Protein 3NWC (pdb70)

Secondary structure (DSSP, 8-state):
--HHHHHHHHHHHHHHHHSS-THHHHHTTS---SEEEEHHHH-EES-GGGHHHHHHHHGGGGG-EEESSHHHHHHHHHHHHHTT-----EEETTTPPP----S-SSEEGGGGEE--GGGHHHHHHHHTT-EEB---TTGGGTTT---BTTS-EE-TTS-EE-S-SS---SEE-SS----/---HHHHHHHHHHHHHHHS--THHHHHTTT--SSEEEEHHHH-EES-GGGHHHHHHHHGGGGGPEEESSHHHHHHHHHHHHHTT-----EEETTTPPPP-----SSEEGGGGEE--GGGHHHHHHHHTT-EEB----SGGGTTT---BTTS-EE-TTS-EE---SS----EE-

Organism: Pyrococcus furiosus (strain ATCC 43587 / DSM 3638 / JCM 8422 / Vc1) (NCBI:txid186497)

B-factor: mean 29.53, std 11.18, range [11.07, 98.87]
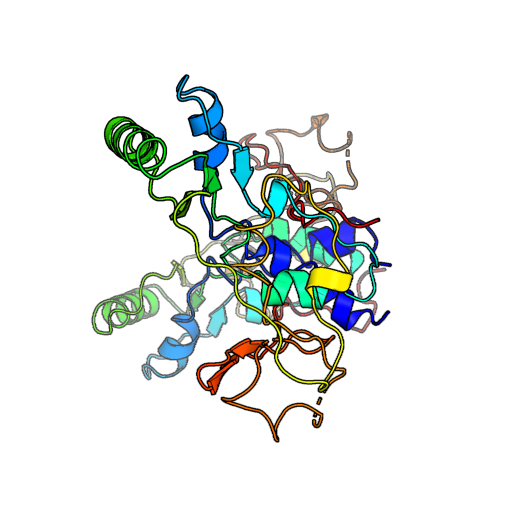
Structure (mmCIF, N/CA/C/O backbone):
data_3NWC
#
_entry.id   3NWC
#
_cell.length_a   69.708
_cell.length_b   118.653
_cell.length_c   82.637
_cell.angle_alpha   90.00
_cell.angle_beta   90.00
_cell.angle_gamma   90.00
#
_symmetry.space_group_name_H-M   'C 2 2 21'
#
loop_
_entity.id
_entity.type
_entity.pdbx_description
1 polymer 'SMC protein'
2 water water
#
loop_
_atom_site.group_PDB
_atom_site.id
_atom_site.type_symbol
_atom_site.label_atom_id
_atom_site.label_alt_id
_atom_site.label_comp_id
_atom_site.label_asym_id
_atom_site.label_entity_id
_atom_site.label_seq_id
_atom_site.pdbx_PDB_ins_code
_atom_site.Cartn_x
_atom_site.Cartn_y
_atom_site.Cartn_z
_atom_site.occupancy
_atom_site.B_iso_or_equiv
_atom_site.auth_seq_id
_atom_site.auth_comp_id
_atom_site.auth_asym_id
_atom_site.auth_atom_id
_atom_site.pdbx_PDB_model_num
ATOM 9 N N . GLU A 1 2 ? -5.473 18.657 -4.913 1.00 47.14 488 GLU A N 1
ATOM 10 C CA . GLU A 1 2 ? -6.363 18.884 -6.054 1.00 45.19 488 GLU A CA 1
ATOM 11 C C . GLU A 1 2 ? -7.374 19.994 -5.787 1.00 47.42 488 GLU A C 1
ATOM 12 O O . GLU A 1 2 ? -7.531 20.924 -6.583 1.00 46.75 488 GLU A O 1
ATOM 18 N N . LEU A 1 3 ? -8.071 19.873 -4.666 1.00 36.78 489 LEU A N 1
ATOM 19 C CA . LEU A 1 3 ? -9.114 20.819 -4.297 1.00 31.43 489 LEU A CA 1
ATOM 20 C C . LEU A 1 3 ? -8.500 22.027 -3.604 1.00 34.11 489 LEU A C 1
ATOM 21 O O . LEU A 1 3 ? -7.533 21.892 -2.853 1.00 32.06 489 LEU A O 1
ATOM 26 N N . GLU A 1 4 ? -9.048 23.209 -3.868 1.00 29.10 490 GLU A N 1
ATOM 27 C CA . GLU A 1 4 ? -8.621 24.401 -3.150 1.00 33.82 490 GLU A CA 1
ATOM 28 C C . GLU A 1 4 ? -8.763 24.177 -1.648 1.00 30.60 490 GLU A C 1
ATOM 29 O O . GLU A 1 4 ? -7.897 24.583 -0.878 1.00 26.99 490 GLU A O 1
ATOM 35 N N . SER A 1 5 ? -9.850 23.529 -1.233 1.00 26.99 491 SER A N 1
ATOM 36 C CA . SER A 1 5 ? -10.122 23.374 0.192 1.00 28.55 491 SER A CA 1
ATOM 37 C C . SER A 1 5 ? -9.016 22.555 0.848 1.00 25.00 491 SER A C 1
ATOM 38 O O . SER A 1 5 ? -8.581 22.860 1.961 1.00 21.33 491 SER A O 1
ATOM 41 N N . SER A 1 6 ? -8.549 21.535 0.138 1.00 23.77 492 SER A N 1
ATOM 42 C CA . SER A 1 6 ? -7.456 20.703 0.619 1.00 25.08 492 SER A CA 1
ATOM 43 C C . SER A 1 6 ? -6.179 21.513 0.785 1.00 23.61 492 SER A C 1
ATOM 44 O O . SER A 1 6 ? -5.436 21.314 1.739 1.00 21.33 492 SER A O 1
ATOM 47 N N . GLU A 1 7 ? -5.908 22.398 -0.170 1.00 23.65 493 GLU A N 1
ATOM 48 C CA . GLU A 1 7 ? -4.701 23.207 -0.112 1.00 21.85 493 GLU A CA 1
ATOM 49 C C . GLU A 1 7 ? -4.778 24.150 1.068 1.00 17.66 493 GLU A C 1
ATOM 50 O O . GLU A 1 7 ? -3.793 24.338 1.783 1.00 19.29 493 GLU A O 1
ATOM 56 N N . ARG A 1 8 ? -5.944 24.766 1.257 1.00 16.99 494 ARG A N 1
ATOM 57 C CA . ARG A 1 8 ? -6.143 25.670 2.386 1.00 14.56 494 ARG A CA 1
ATOM 58 C C . ARG A 1 8 ? -5.939 24.911 3.702 1.00 17.28 494 ARG A C 1
ATOM 59 O O . ARG A 1 8 ? -5.291 25.414 4.634 1.00 19.08 494 ARG A O 1
ATOM 67 N N . GLU A 1 9 ? -6.497 23.711 3.772 1.00 16.43 495 GLU A N 1
ATOM 68 C CA . GLU A 1 9 ? -6.343 22.848 4.951 1.00 14.22 495 GLU A CA 1
ATOM 69 C C . GLU A 1 9 ? -4.882 22.576 5.255 1.00 14.38 495 GLU A C 1
ATOM 70 O O . GLU A 1 9 ? -4.456 22.642 6.409 1.00 18.24 495 GLU A O 1
ATOM 76 N N . LEU A 1 10 ? -4.122 22.227 4.226 1.00 13.77 496 LEU A N 1
ATOM 77 C CA . LEU A 1 10 ? -2.696 21.937 4.390 1.00 13.62 496 LEU A CA 1
ATOM 78 C C . LEU A 1 10 ? -1.910 23.144 4.888 1.00 17.25 496 LEU A C 1
ATOM 79 O O . LEU A 1 10 ? -1.107 23.039 5.815 1.00 15.72 496 LEU A O 1
ATOM 84 N N . ILE A 1 11 ? -2.121 24.297 4.264 1.00 15.05 497 ILE A N 1
ATOM 85 C CA A ILE A 1 11 ? -1.436 25.500 4.713 0.42 15.16 497 ILE A CA 1
ATOM 86 C CA B ILE A 1 11 ? -1.447 25.514 4.708 0.58 15.14 497 ILE A CA 1
ATOM 87 C C . ILE A 1 11 ? -1.772 25.776 6.172 1.00 14.32 497 ILE A C 1
ATOM 88 O O . ILE A 1 11 ? -0.884 26.089 6.971 1.00 13.95 497 ILE A O 1
ATOM 97 N N . ALA A 1 12 ? -3.052 25.646 6.522 1.00 13.95 498 ALA A N 1
ATOM 98 C CA . ALA A 1 12 ? -3.478 25.917 7.894 1.00 15.17 498 ALA A CA 1
ATOM 99 C C . ALA A 1 12 ? -2.863 24.914 8.858 1.00 15.69 498 ALA A C 1
ATOM 100 O O . ALA A 1 12 ? -2.372 25.273 9.911 1.00 15.21 498 ALA A O 1
ATOM 102 N N . ALA A 1 13 ? -2.884 23.639 8.495 1.00 14.73 499 ALA A N 1
ATOM 103 C CA . ALA A 1 13 ? -2.309 22.645 9.382 1.00 14.06 499 ALA A CA 1
ATOM 104 C C . ALA A 1 13 ? -0.831 22.921 9.649 1.00 16.49 499 ALA A C 1
ATOM 105 O O . ALA A 1 13 ? -0.348 22.786 10.781 1.00 19.91 499 ALA A O 1
ATOM 107 N N . GLU A 1 14 ? -0.107 23.278 8.600 1.00 13.82 500 GLU A N 1
ATOM 108 C CA . GLU A 1 14 ? 1.318 23.542 8.699 1.00 15.24 500 GLU A CA 1
ATOM 109 C C . GLU A 1 14 ? 1.581 24.760 9.564 1.00 14.85 500 GLU A C 1
ATOM 110 O O . GLU A 1 14 ? 2.472 24.762 10.408 1.00 16.44 500 GLU A O 1
ATOM 116 N N . ALA A 1 15 ? 0.774 25.798 9.361 1.00 15.59 501 ALA A N 1
ATOM 117 C CA . ALA A 1 15 ? 0.911 27.017 10.157 1.00 14.67 501 ALA A CA 1
ATOM 118 C C . ALA A 1 15 ? 0.646 26.755 11.636 1.00 17.64 501 ALA A C 1
ATOM 119 O O . ALA A 1 15 ? 1.339 27.286 12.510 1.00 19.05 501 ALA A O 1
ATOM 121 N N . GLN A 1 16 ? -0.344 25.918 11.927 1.00 13.96 502 GLN A N 1
ATOM 122 C CA . GLN A 1 16 ? -0.677 25.643 13.319 1.00 20.28 502 GLN A CA 1
ATOM 123 C C . GLN A 1 16 ? 0.406 24.824 13.995 1.00 21.41 502 GLN A C 1
ATOM 124 O O . GLN A 1 16 ? 0.704 25.024 15.174 1.00 22.01 502 GLN A O 1
ATOM 130 N N . ARG A 1 17 ? 1.008 23.900 13.261 1.00 17.49 503 ARG A N 1
ATOM 131 C CA A ARG A 1 17 ? 2.082 23.112 13.844 0.67 18.86 503 ARG A CA 1
ATOM 132 C CA B ARG A 1 17 ? 2.097 23.106 13.821 0.33 19.00 503 ARG A CA 1
ATOM 133 C C . ARG A 1 17 ? 3.291 23.984 14.176 1.00 22.53 503 ARG A C 1
ATOM 134 O O . ARG A 1 17 ? 3.941 23.790 15.199 1.00 26.10 503 ARG A O 1
ATOM 149 N N . GLU A 1 18 ? 3.582 24.952 13.317 1.00 19.86 504 GLU A N 1
ATOM 150 C CA . GLU A 1 18 ? 4.665 25.879 13.578 1.00 22.73 504 GLU A CA 1
ATOM 151 C C . GLU A 1 18 ? 4.444 26.646 14.892 1.00 29.68 504 GLU A C 1
ATOM 152 O O . GLU A 1 18 ? 5.387 26.800 15.668 1.00 27.51 504 GLU A O 1
ATOM 158 N N . VAL A 1 19 ? 3.216 27.100 15.162 1.00 26.20 505 VAL A N 1
ATOM 159 C CA . VAL A 1 19 ? 2.950 27.858 16.399 1.00 30.92 505 VAL A CA 1
ATOM 160 C C . VAL A 1 19 ? 3.045 26.993 17.646 1.00 30.29 505 VAL A C 1
ATOM 161 O O . VAL A 1 19 ? 3.596 27.406 18.663 1.00 34.40 505 VAL A O 1
ATOM 165 N N . ARG A 1 20 ? 2.482 25.799 17.578 1.00 31.81 506 ARG A N 1
ATOM 166 C CA . ARG A 1 20 ? 2.708 24.836 18.619 1.00 35.56 506 ARG A CA 1
ATOM 167 C C . ARG A 1 20 ? 4.155 24.456 18.335 1.00 44.83 506 ARG A C 1
ATOM 168 O O . ARG A 1 20 ? 4.774 25.040 17.446 1.00 48.86 506 ARG A O 1
ATOM 176 N N . GLY A 1 21 ? 4.728 23.523 19.072 1.00 47.86 507 GLY A N 1
ATOM 177 C CA . GLY A 1 21 ? 6.089 23.132 18.753 1.00 40.40 507 GLY A CA 1
ATOM 178 C C . GLY A 1 21 ? 7.165 24.151 19.100 1.00 45.44 507 GLY A C 1
ATOM 179 O O . GLY A 1 21 ? 6.915 25.349 19.258 1.00 36.15 507 GLY A O 1
ATOM 180 N N . ASN A 1 22 ? 8.393 23.652 19.172 1.00 48.10 508 ASN A N 1
ATOM 181 C CA . ASN A 1 22 ? 9.487 24.326 19.854 1.00 46.77 508 ASN A CA 1
ATOM 182 C C . ASN A 1 22 ? 10.768 24.277 19.014 1.00 40.60 508 ASN A C 1
ATOM 183 O O . ASN A 1 22 ? 11.268 23.197 18.693 1.00 47.37 508 ASN A O 1
ATOM 188 N N . ARG A 1 23 ? 11.295 25.444 18.652 1.00 47.67 509 ARG A N 1
ATOM 189 C CA . ARG A 1 23 ? 12.474 25.506 17.785 1.00 48.48 509 ARG A CA 1
ATOM 190 C C . ARG A 1 23 ? 13.759 25.121 18.522 1.00 44.89 509 ARG A C 1
ATOM 191 O O . ARG A 1 23 ? 14.867 25.346 18.024 1.00 42.80 509 ARG A O 1
ATOM 199 N N . ALA A 1 24 ? 13.604 24.529 19.702 1.00 38.47 510 ALA A N 1
ATOM 200 C CA . ALA A 1 24 ? 14.745 24.115 20.514 1.00 36.87 510 ALA A CA 1
ATOM 201 C C . ALA A 1 24 ? 15.611 23.080 19.809 1.00 32.38 510 ALA A C 1
ATOM 202 O O . ALA A 1 24 ? 16.792 22.945 20.117 1.00 30.86 510 ALA A O 1
ATOM 204 N N . ALA A 1 25 ? 15.023 22.343 18.873 1.00 37.16 511 ALA A N 1
ATOM 205 C CA . ALA A 1 25 ? 15.772 21.335 18.137 1.00 33.83 511 ALA A CA 1
ATOM 206 C C . ALA A 1 25 ? 16.980 21.968 17.461 1.00 39.03 511 ALA A C 1
ATOM 207 O O . ALA A 1 25 ? 18.040 21.352 17.360 1.00 36.80 511 ALA A O 1
ATOM 209 N N . GLU A 1 26 ? 16.813 23.209 17.011 1.00 37.37 512 GLU A N 1
ATOM 210 C CA . GLU A 1 26 ? 17.891 23.942 16.358 1.00 35.81 512 GLU A CA 1
ATOM 211 C C . GLU A 1 26 ? 19.039 24.262 17.315 1.00 38.60 512 GLU A C 1
ATOM 212 O O . GLU A 1 26 ? 20.209 24.146 16.949 1.00 48.66 512 GLU A O 1
ATOM 218 N N . GLU A 1 27 ? 18.701 24.669 18.534 1.00 32.87 513 GLU A N 1
ATOM 219 C CA . GLU A 1 27 ? 19.703 24.958 19.559 1.00 40.09 513 GLU A CA 1
ATOM 220 C C . GLU A 1 27 ? 20.480 23.703 19.972 1.00 45.86 513 GLU A C 1
ATOM 221 O O . GLU A 1 27 ? 21.620 23.801 20.423 1.00 44.92 513 GLU A O 1
ATOM 227 N N . LEU A 1 28 ? 19.867 22.530 19.814 1.00 40.21 514 LEU A N 1
ATOM 228 C CA . LEU A 1 28 ? 20.537 21.267 20.144 1.00 36.00 514 LEU A CA 1
ATOM 229 C C . LEU A 1 28 ? 21.710 20.959 19.217 1.00 43.38 514 LEU A C 1
ATOM 230 O O . LEU A 1 28 ? 22.672 20.309 19.622 1.00 41.68 514 LEU A O 1
ATOM 235 N N . LYS A 1 29 ? 21.626 21.410 17.970 1.00 53.82 515 LYS A N 1
ATOM 236 C CA . LYS A 1 29 ? 22.694 21.148 17.007 1.00 58.74 515 LYS A CA 1
ATOM 237 C C . LYS A 1 29 ? 23.933 22.001 17.288 1.00 60.14 515 LYS A C 1
ATOM 238 O O . LYS A 1 29 ? 24.919 21.946 16.554 1.00 64.91 515 LYS A O 1
ATOM 244 N N . ARG A 1 30 ? 23.876 22.779 18.362 1.00 52.50 516 ARG A N 1
ATOM 245 C CA . ARG A 1 30 ? 24.998 23.612 18.767 1.00 59.21 516 ARG A CA 1
ATOM 246 C C . ARG A 1 30 ? 25.404 23.268 20.193 1.00 51.69 516 ARG A C 1
ATOM 247 O O . ARG A 1 30 ? 26.164 23.992 20.834 1.00 56.06 516 ARG A O 1
ATOM 255 N N . SER A 1 31 ? 24.888 22.150 20.683 1.00 37.68 517 SER A N 1
ATOM 256 C CA . SER A 1 31 ? 25.226 21.671 22.013 1.00 38.88 517 SER A CA 1
ATOM 257 C C . SER A 1 31 ? 26.496 20.818 21.982 1.00 44.38 517 SER A C 1
ATOM 258 O O . SER A 1 31 ? 27.105 20.564 23.020 1.00 50.22 517 SER A O 1
ATOM 261 N N . GLY A 1 32 ? 26.881 20.369 20.791 1.00 40.63 518 GLY A N 1
ATOM 262 C CA . GLY A 1 32 ? 28.036 19.497 20.643 1.00 41.07 518 GLY A CA 1
ATOM 263 C C . GLY A 1 32 ? 27.704 18.045 20.931 1.00 48.63 518 GLY A C 1
ATOM 264 O O . GLY A 1 32 ? 28.560 17.162 20.854 1.00 37.37 518 GLY A O 1
ATOM 265 N N . ILE A 1 33 ? 26.449 17.793 21.275 1.00 45.62 519 ILE A N 1
ATOM 266 C CA . ILE A 1 33 ? 26.002 16.434 21.514 1.00 38.61 519 ILE A CA 1
ATOM 267 C C . ILE A 1 33 ? 25.862 15.710 20.179 1.00 38.39 519 ILE A C 1
ATOM 268 O O . ILE A 1 33 ? 25.108 16.136 19.306 1.00 34.34 519 ILE A O 1
ATOM 273 N N . GLY A 1 34 ? 26.604 14.624 20.011 1.00 33.64 520 GLY A N 1
ATOM 274 C CA . GLY A 1 34 ? 26.547 13.877 18.772 1.00 31.62 520 GLY A CA 1
ATOM 275 C C . GLY A 1 34 ? 25.401 12.891 18.768 1.00 33.78 520 GLY A C 1
ATOM 276 O O . GLY A 1 34 ? 24.824 12.596 19.813 1.00 35.09 520 GLY A O 1
ATOM 277 N N . GLY A 1 35 ? 25.064 12.382 17.588 1.00 31.48 521 GLY A N 1
ATOM 278 C CA . GLY A 1 35 ? 24.072 11.334 17.477 1.00 29.70 521 GLY A CA 1
ATOM 279 C C . GLY A 1 35 ? 22.651 11.859 17.400 1.00 31.56 521 GLY A C 1
ATOM 280 O O . GLY A 1 35 ? 21.693 11.105 17.590 1.00 32.35 521 GLY A O 1
ATOM 281 N N . ILE A 1 36 ? 22.522 13.150 17.124 1.00 30.10 522 ILE A N 1
ATOM 282 C CA . ILE A 1 36 ? 21.217 13.772 16.919 1.00 28.98 522 ILE A CA 1
ATOM 283 C C . ILE A 1 36 ? 20.990 14.018 15.432 1.00 32.85 522 ILE A C 1
ATOM 284 O O . ILE A 1 36 ? 21.720 14.777 14.800 1.00 32.41 522 ILE A O 1
ATOM 289 N N . TYR A 1 37 ? 19.972 13.376 14.871 1.00 28.31 523 TYR A N 1
ATOM 290 C CA . TYR A 1 37 ? 19.763 13.420 13.429 1.00 28.05 523 TYR A CA 1
ATOM 291 C C . TYR A 1 37 ? 18.858 14.568 12.965 1.00 33.38 523 TYR A C 1
ATOM 292 O O . TYR A 1 37 ? 19.047 15.109 11.877 1.00 34.71 523 TYR A O 1
ATOM 301 N N . GLY A 1 38 ? 17.906 14.956 13.806 1.00 24.30 524 GLY A N 1
ATOM 302 C CA . GLY A 1 38 ? 16.978 16.026 13.482 1.00 22.22 524 GLY A CA 1
ATOM 303 C C . GLY A 1 38 ? 15.541 15.600 13.713 1.00 23.95 524 GLY A C 1
ATOM 304 O O . GLY A 1 38 ? 15.290 14.495 14.171 1.00 25.11 524 GLY A O 1
ATOM 305 N N . THR A 1 39 ? 14.598 16.486 13.401 1.00 24.14 525 THR A N 1
ATOM 306 C CA . THR A 1 39 ? 13.184 16.169 13.536 1.00 24.30 525 THR A CA 1
ATOM 307 C C . THR A 1 39 ? 12.700 15.332 12.360 1.00 18.60 525 THR A C 1
ATOM 308 O O . THR A 1 39 ? 13.271 15.399 11.275 1.00 20.66 525 THR A O 1
ATOM 312 N N . LEU A 1 40 ? 11.641 14.557 12.565 1.00 15.71 526 LEU A N 1
ATOM 313 C CA . LEU A 1 40 ? 11.048 13.801 11.475 1.00 18.00 526 LEU A CA 1
ATOM 314 C C . LEU A 1 40 ? 10.615 14.720 10.340 1.00 18.96 526 LEU A C 1
ATOM 315 O O . LEU A 1 40 ? 10.706 14.351 9.181 1.00 19.07 526 LEU A O 1
ATOM 320 N N . ALA A 1 41 ? 10.140 15.913 10.685 1.00 14.97 527 ALA A N 1
ATOM 321 C CA . ALA A 1 41 ? 9.770 16.893 9.665 1.00 19.08 527 ALA A CA 1
ATOM 322 C C . ALA A 1 41 ? 10.941 17.239 8.748 1.00 21.83 527 ALA A C 1
ATOM 323 O O . ALA A 1 41 ? 10.735 17.583 7.582 1.00 26.83 527 ALA A O 1
ATOM 325 N N . GLU A 1 42 ? 12.166 17.149 9.257 1.00 17.54 528 GLU A N 1
ATOM 326 C CA . GLU A 1 42 ? 13.330 17.494 8.451 1.00 22.38 528 GLU A CA 1
ATOM 327 C C . GLU A 1 42 ? 13.830 16.290 7.679 1.00 24.24 528 GLU A C 1
ATOM 328 O O . GLU A 1 42 ? 14.675 16.419 6.792 1.00 26.73 528 GLU A O 1
ATOM 334 N N . LEU A 1 43 ? 13.297 15.116 8.010 1.00 19.73 529 LEU A N 1
ATOM 335 C CA . LEU A 1 43 ? 13.886 13.873 7.534 1.00 18.45 529 LEU A CA 1
ATOM 336 C C . LEU A 1 43 ? 12.991 13.105 6.564 1.00 20.24 529 LEU A C 1
ATOM 337 O O . LEU A 1 43 ? 13.415 12.107 5.973 1.00 22.37 529 LEU A O 1
ATOM 342 N N . ILE A 1 44 ? 11.751 13.561 6.410 1.00 16.08 530 ILE A N 1
ATOM 343 C CA . ILE A 1 44 ? 10.770 12.861 5.586 1.00 16.02 530 ILE A CA 1
ATOM 344 C C . ILE A 1 44 ? 10.347 13.771 4.444 1.00 23.81 530 ILE A C 1
ATOM 345 O O . ILE A 1 44 ? 10.099 14.953 4.657 1.00 26.29 530 ILE A O 1
ATOM 350 N N . LYS A 1 45 ? 10.278 13.220 3.237 1.00 18.79 531 LYS A N 1
ATOM 351 C CA . LYS A 1 45 ? 9.821 13.964 2.060 1.00 20.29 531 LYS A CA 1
ATOM 352 C C . LYS A 1 45 ? 8.601 13.266 1.467 1.00 19.50 531 LYS A C 1
ATOM 353 O O . LYS A 1 45 ? 8.558 12.032 1.373 1.00 21.60 531 LYS A O 1
ATOM 359 N N . VAL A 1 46 ? 7.599 14.045 1.084 1.00 15.32 532 VAL A N 1
ATOM 360 C CA . VAL A 1 46 ? 6.392 13.497 0.487 1.00 16.31 532 VAL A CA 1
ATOM 361 C C . VAL A 1 46 ? 6.626 13.298 -1.017 1.00 20.18 532 VAL A C 1
ATOM 362 O O . VAL A 1 46 ? 7.113 14.203 -1.699 1.00 20.68 532 VAL A O 1
ATOM 366 N N . LYS A 1 47 ? 6.315 12.108 -1.529 1.00 21.40 533 LYS A N 1
ATOM 367 C CA . LYS A 1 47 ? 6.643 11.787 -2.919 1.00 21.79 533 LYS A CA 1
ATOM 368 C C . LYS A 1 47 ? 5.663 12.404 -3.899 1.00 26.61 533 LYS A C 1
ATOM 369 O O . LYS A 1 47 ? 6.005 12.658 -5.057 1.00 26.95 533 LYS A O 1
ATOM 375 N N . ASP A 1 48 ? 4.444 12.643 -3.425 1.00 22.43 534 ASP A N 1
ATOM 376 C CA . ASP A 1 48 ? 3.326 13.041 -4.278 1.00 27.55 534 ASP A CA 1
ATOM 377 C C . ASP A 1 48 ? 2.414 14.023 -3.546 1.00 30.31 534 ASP A C 1
ATOM 378 O O . ASP A 1 48 ? 1.862 13.710 -2.486 1.00 28.48 534 ASP A O 1
ATOM 383 N N . GLU A 1 49 ? 2.248 15.201 -4.134 1.00 28.08 535 GLU A N 1
ATOM 384 C CA . GLU A 1 49 ? 1.479 16.281 -3.533 1.00 26.49 535 GLU A CA 1
ATOM 385 C C . GLU A 1 49 ? 0.052 15.881 -3.163 1.00 21.50 535 GLU A C 1
ATOM 386 O O . GLU A 1 49 ? -0.545 16.479 -2.270 1.00 23.71 535 GLU A O 1
ATOM 392 N N . ALA A 1 50 ? -0.500 14.888 -3.855 1.00 20.43 536 ALA A N 1
ATOM 393 C CA . ALA A 1 50 ? -1.845 14.400 -3.555 1.00 19.78 536 ALA A CA 1
ATOM 394 C C . ALA A 1 50 ? -1.975 13.927 -2.102 1.00 20.08 536 ALA A C 1
ATOM 395 O O . ALA A 1 50 ? -3.070 13.944 -1.531 1.00 25.69 536 ALA A O 1
ATOM 397 N N . TYR A 1 51 ? -0.862 13.510 -1.506 1.00 18.81 537 TYR A N 1
ATOM 398 C CA . TYR A 1 51 ? -0.884 12.960 -0.146 1.00 19.55 537 TYR A CA 1
ATOM 399 C C . TYR A 1 51 ? -0.270 13.891 0.885 1.00 17.36 537 TYR A C 1
ATOM 400 O O . TYR A 1 51 ? -0.064 13.499 2.039 1.00 17.33 537 TYR A O 1
ATOM 409 N N . ALA A 1 52 ? 0.016 15.126 0.480 1.00 17.87 538 ALA A N 1
ATOM 410 C CA . ALA A 1 52 ? 0.658 16.071 1.390 1.00 17.90 538 ALA A CA 1
ATOM 411 C C . ALA A 1 52 ? -0.144 16.318 2.657 1.00 16.81 538 ALA A C 1
ATOM 412 O O . ALA A 1 52 ? 0.418 16.358 3.743 1.00 17.82 538 ALA A O 1
ATOM 414 N N . LEU A 1 53 ? -1.447 16.510 2.525 1.00 17.53 539 LEU A N 1
ATOM 415 C CA . LEU A 1 53 ? -2.290 16.719 3.702 1.00 16.07 539 LEU A CA 1
ATOM 416 C C . LEU A 1 53 ? -2.394 15.437 4.540 1.00 15.97 539 LEU A C 1
ATOM 417 O O . LEU A 1 53 ? -2.282 15.456 5.766 1.00 14.94 539 LEU A O 1
ATOM 422 N N . ALA A 1 54 ? -2.601 14.309 3.874 1.00 14.62 540 ALA A N 1
ATOM 423 C CA . ALA A 1 54 ? -2.698 13.040 4.597 1.00 12.95 540 ALA A CA 1
ATOM 424 C C . ALA A 1 54 ? -1.467 12.758 5.454 1.00 11.07 540 ALA A C 1
ATOM 425 O O . ALA A 1 54 ? -1.577 12.294 6.592 1.00 14.24 540 ALA A O 1
ATOM 427 N N . ILE A 1 55 ? -0.287 13.037 4.908 1.00 13.28 541 ILE A N 1
ATOM 428 C CA . ILE A 1 55 ? 0.960 12.808 5.630 1.00 13.55 541 ILE A CA 1
ATOM 429 C C . ILE A 1 55 ? 1.163 13.837 6.755 1.00 14.79 541 ILE A C 1
ATOM 430 O O . ILE A 1 55 ? 1.608 13.482 7.846 1.00 16.19 541 ILE A O 1
ATOM 435 N N . GLU A 1 56 ? 0.846 15.101 6.487 1.00 15.11 542 GLU A N 1
ATOM 436 C CA . GLU A 1 56 ? 0.892 16.112 7.551 1.00 13.68 542 GLU A CA 1
ATOM 437 C C . GLU A 1 56 ? 0.016 15.672 8.722 1.00 16.44 542 GLU A C 1
ATOM 438 O O . GLU A 1 56 ? 0.448 15.712 9.880 1.00 15.91 542 GLU A O 1
ATOM 444 N N . VAL A 1 57 ? -1.220 15.272 8.425 1.00 12.82 543 VAL A N 1
ATOM 445 C CA . VAL A 1 57 ? -2.153 14.837 9.470 1.00 16.47 543 VAL A CA 1
ATOM 446 C C . VAL A 1 57 ? -1.683 13.556 10.171 1.00 19.49 543 VAL A C 1
ATOM 447 O O . VAL A 1 57 ? -1.734 13.436 11.409 1.00 17.87 543 VAL A O 1
ATOM 451 N N . ALA A 1 58 ? -1.227 12.582 9.395 1.00 14.31 544 ALA A N 1
ATOM 452 C CA . ALA A 1 58 ? -0.855 11.318 10.022 1.00 16.45 544 ALA A CA 1
ATOM 453 C C . ALA A 1 58 ? 0.398 11.427 10.897 1.00 17.25 544 ALA A C 1
ATOM 454 O O . ALA A 1 58 ? 0.555 10.679 11.875 1.00 16.31 544 ALA A O 1
ATOM 456 N N . LEU A 1 59 ? 1.314 12.319 10.527 1.00 15.54 545 LEU A N 1
ATOM 457 C CA . LEU A 1 59 ? 2.485 12.576 11.363 1.00 16.18 545 LEU A CA 1
ATOM 458 C C . LEU A 1 59 ? 2.080 13.357 12.604 1.00 21.42 545 LEU A C 1
ATOM 459 O O . LEU A 1 59 ? 2.515 13.053 13.711 1.00 20.36 545 LEU A O 1
ATOM 464 N N . GLY A 1 60 ? 1.248 14.375 12.414 1.00 21.79 546 GLY A N 1
ATOM 465 C CA . GLY A 1 60 ? 0.832 15.221 13.526 1.00 22.45 546 GLY A CA 1
ATOM 466 C C . GLY A 1 60 ? 2.032 15.728 14.309 1.00 24.95 546 GLY A C 1
ATOM 467 O O . GLY A 1 60 ? 3.019 16.181 13.719 1.00 21.67 546 GLY A O 1
ATOM 468 N N . ASN A 1 61 ? 1.960 15.643 15.634 1.00 24.27 547 ASN A N 1
ATOM 469 C CA A ASN A 1 61 ? 3.036 16.145 16.488 0.71 28.18 547 ASN A CA 1
ATOM 470 C CA B ASN A 1 61 ? 3.030 16.146 16.490 0.29 28.11 547 ASN A CA 1
ATOM 471 C C . ASN A 1 61 ? 4.330 15.370 16.335 1.00 23.42 547 ASN A C 1
ATOM 472 O O . ASN A 1 61 ? 5.398 15.842 16.718 1.00 22.92 547 ASN A O 1
ATOM 481 N N . ARG A 1 62 ? 4.249 14.174 15.780 1.00 22.41 548 ARG A N 1
ATOM 482 C CA A ARG A 1 62 ? 5.449 13.373 15.611 0.62 19.32 548 ARG A CA 1
ATOM 483 C CA B ARG A 1 62 ? 5.450 13.377 15.626 0.38 19.38 548 ARG A CA 1
ATOM 484 C C . ARG A 1 62 ? 6.433 14.090 14.703 1.00 17.66 548 ARG A C 1
ATOM 485 O O . ARG A 1 62 ? 7.628 13.880 14.787 1.00 17.64 548 ARG A O 1
ATOM 500 N N . ALA A 1 63 ? 5.918 14.956 13.835 1.00 16.54 549 ALA A N 1
ATOM 501 C CA . ALA A 1 63 ? 6.781 15.736 12.955 1.00 19.60 549 ALA A CA 1
ATOM 502 C C . ALA A 1 63 ? 7.850 16.499 13.745 1.00 20.06 549 ALA A C 1
ATOM 503 O O . ALA A 1 63 ? 8.946 16.729 13.246 1.00 20.63 549 ALA A O 1
ATOM 505 N N . ASP A 1 64 ? 7.538 16.871 14.984 1.00 18.45 550 ASP A N 1
ATOM 506 C CA . ASP A 1 64 ? 8.466 17.641 15.818 1.00 17.72 550 ASP A CA 1
ATOM 507 C C . ASP A 1 64 ? 9.373 16.765 16.690 1.00 20.08 550 ASP A C 1
ATOM 508 O O . ASP A 1 64 ? 10.249 17.274 17.391 1.00 16.72 550 ASP A O 1
ATOM 513 N N . ASN A 1 65 ? 9.159 15.453 16.663 1.00 17.81 551 ASN A N 1
ATOM 514 C CA . ASN A 1 65 ? 10.006 14.538 17.428 1.00 15.48 551 ASN A CA 1
ATOM 515 C C . ASN A 1 65 ? 11.417 14.501 16.846 1.00 15.45 551 ASN A C 1
ATOM 516 O O . ASN A 1 65 ? 11.584 14.581 15.636 1.00 17.51 551 ASN A O 1
ATOM 521 N N . VAL A 1 66 ? 12.424 14.371 17.711 1.00 15.60 552 VAL A N 1
ATOM 522 C CA . VAL A 1 66 ? 13.823 14.427 17.297 1.00 16.77 552 VAL A CA 1
ATOM 523 C C . VAL A 1 66 ? 14.403 13.031 17.303 1.00 18.46 552 VAL A C 1
ATOM 524 O O . VAL A 1 66 ? 14.379 12.358 18.326 1.00 17.60 552 VAL A O 1
ATOM 528 N N . VAL A 1 67 ? 14.901 12.600 16.149 1.00 17.56 553 VAL A N 1
ATOM 529 C CA . VAL A 1 67 ? 15.494 11.268 16.002 1.00 20.43 553 VAL A CA 1
ATOM 530 C C . VAL A 1 67 ? 16.942 11.293 16.500 1.00 18.28 553 VAL A C 1
ATOM 531 O O . VAL A 1 67 ? 17.731 12.134 16.072 1.00 20.61 553 VAL A O 1
ATOM 535 N N . VAL A 1 68 ? 17.283 10.384 17.406 1.00 20.09 554 VAL A N 1
ATOM 536 C CA . VAL A 1 68 ? 18.641 10.293 17.947 1.00 21.48 554 VAL A CA 1
ATOM 537 C C . VAL A 1 68 ? 19.148 8.848 17.903 1.00 18.13 554 VAL A C 1
ATOM 538 O O . VAL A 1 68 ? 18.369 7.916 17.742 1.00 23.42 554 VAL A O 1
ATOM 542 N N . GLU A 1 69 ? 20.457 8.691 18.055 1.00 24.42 555 GLU A N 1
ATOM 543 C CA . GLU A 1 69 ? 21.107 7.383 17.942 1.00 27.98 555 GLU A CA 1
ATOM 544 C C . GLU A 1 69 ? 20.600 6.413 18.996 1.00 24.84 555 GLU A C 1
ATOM 545 O O . GLU A 1 69 ? 20.215 5.282 18.677 1.00 29.39 555 GLU A O 1
ATOM 551 N N . ASP A 1 70 ? 20.593 6.844 20.254 1.00 27.54 556 ASP A N 1
ATOM 552 C CA . ASP A 1 70 ? 20.164 5.960 21.343 1.00 23.40 556 ASP A CA 1
ATOM 553 C C . ASP A 1 70 ? 19.654 6.717 22.567 1.00 23.59 556 ASP A C 1
ATOM 554 O O . ASP A 1 70 ? 19.598 7.947 22.561 1.00 27.42 556 ASP A O 1
ATOM 559 N N . GLU A 1 71 ? 19.285 5.982 23.617 1.00 29.37 557 GLU A N 1
ATOM 560 C CA . GLU A 1 71 ? 18.683 6.619 24.789 1.00 27.58 557 GLU A CA 1
ATOM 561 C C . GLU A 1 71 ? 19.679 7.469 25.568 1.00 31.24 557 GLU A C 1
ATOM 562 O O . GLU A 1 71 ? 19.288 8.358 26.330 1.00 31.23 557 GLU A O 1
ATOM 568 N N . LEU A 1 72 ? 20.966 7.203 25.379 1.00 29.98 558 LEU A N 1
ATOM 569 C CA . LEU A 1 72 ? 21.988 7.987 26.056 1.00 31.17 558 LEU A CA 1
ATOM 570 C C . LEU A 1 72 ? 22.016 9.382 25.447 1.00 27.74 558 LEU A C 1
ATOM 571 O O . LEU A 1 72 ? 22.139 10.378 26.161 1.00 27.50 558 LEU A O 1
ATOM 576 N N . VAL A 1 73 ? 21.892 9.453 24.125 1.00 27.28 559 VAL A N 1
ATOM 577 C CA . VAL A 1 73 ? 21.820 10.742 23.442 1.00 24.81 559 VAL A CA 1
ATOM 578 C C . VAL A 1 73 ? 20.597 11.518 23.918 1.00 24.57 559 VAL A C 1
ATOM 579 O O . VAL A 1 73 ? 20.665 12.723 24.130 1.00 25.74 559 VAL A O 1
ATOM 583 N N . ALA A 1 74 ? 19.479 10.822 24.085 1.00 23.72 560 ALA A N 1
ATOM 584 C CA . ALA A 1 74 ? 18.251 11.482 24.539 1.00 28.43 560 ALA A CA 1
ATOM 585 C C . ALA A 1 74 ? 18.434 12.074 25.921 1.00 25.85 560 ALA A C 1
ATOM 586 O O . ALA A 1 74 ? 18.066 13.216 26.162 1.00 24.23 560 ALA A O 1
ATOM 588 N N . GLU A 1 75 ? 19.002 11.300 26.839 1.00 26.11 561 GLU A N 1
ATOM 589 C CA A GLU A 1 75 ? 19.184 11.801 28.196 0.66 31.77 561 GLU A CA 1
ATOM 590 C CA B GLU A 1 75 ? 19.242 11.766 28.204 0.34 31.74 561 GLU A CA 1
ATOM 591 C C . GLU A 1 75 ? 20.169 12.972 28.243 1.00 29.79 561 GLU A C 1
ATOM 592 O O . GLU A 1 75 ? 19.959 13.916 28.996 1.00 25.88 561 GLU A O 1
ATOM 603 N N . LYS A 1 76 ? 21.216 12.937 27.428 1.00 28.74 562 LYS A N 1
ATOM 604 C CA . LYS A 1 76 ? 22.131 14.078 27.384 1.00 25.70 562 LYS A CA 1
ATOM 605 C C . LYS A 1 76 ? 21.420 15.314 26.853 1.00 26.11 562 LYS A C 1
ATOM 606 O O . LYS A 1 76 ? 21.582 16.418 27.383 1.00 28.99 562 LYS A O 1
ATOM 612 N N . ALA A 1 77 ? 20.639 15.130 25.795 1.00 22.89 563 ALA A N 1
ATOM 613 C CA . ALA A 1 77 ? 19.924 16.239 25.181 1.00 21.13 563 ALA A CA 1
ATOM 614 C C . ALA A 1 77 ? 18.899 16.837 26.149 1.00 21.09 563 ALA A C 1
ATOM 615 O O . ALA A 1 77 ? 18.708 18.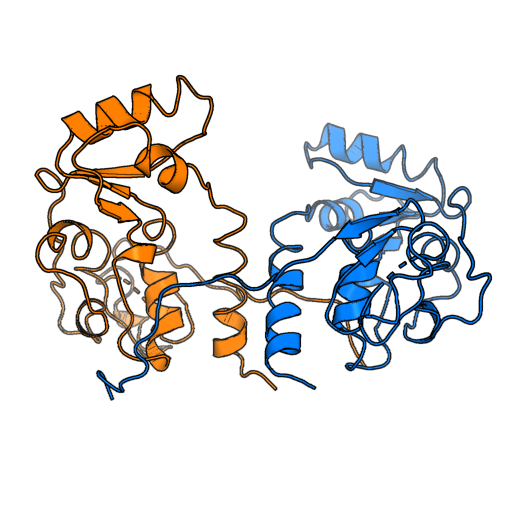047 26.182 1.00 25.24 563 ALA A O 1
ATOM 617 N N . ILE A 1 78 ? 18.242 15.983 26.926 1.00 22.62 564 ILE A N 1
ATOM 618 C CA . ILE A 1 78 ? 17.291 16.458 27.928 1.00 21.73 564 ILE A CA 1
ATOM 619 C C . ILE A 1 78 ? 17.978 17.268 29.032 1.00 24.34 564 ILE A C 1
ATOM 620 O O . ILE A 1 78 ? 17.435 18.257 29.513 1.00 22.26 564 ILE A O 1
ATOM 625 N N . LYS A 1 79 ? 19.180 16.862 29.433 1.00 22.42 565 LYS A N 1
ATOM 626 C CA . LYS A 1 79 ? 19.928 17.657 30.410 1.00 25.40 565 LYS A CA 1
ATOM 627 C C . LYS A 1 79 ? 20.246 19.038 29.858 1.00 25.85 565 LYS A C 1
ATOM 628 O O . LYS A 1 79 ? 20.175 20.030 30.582 1.00 26.51 565 LYS A O 1
ATOM 634 N N . TYR A 1 80 ? 20.585 19.095 28.572 1.00 24.23 566 TYR A N 1
ATOM 635 C CA . TYR A 1 80 ? 20.943 20.343 27.921 1.00 21.92 566 TYR A CA 1
ATOM 636 C C . TYR A 1 80 ? 19.714 21.260 27.856 1.00 26.44 566 TYR A C 1
ATOM 637 O O . TYR A 1 80 ? 19.796 22.460 28.154 1.00 23.97 566 TYR A O 1
ATOM 646 N N . LEU A 1 81 ? 18.572 20.690 27.474 1.00 19.97 567 LEU A N 1
ATOM 647 C CA . LEU A 1 81 ? 17.327 21.459 27.434 1.00 20.92 567 LEU A CA 1
ATOM 648 C C . LEU A 1 81 ? 17.026 22.074 28.788 1.00 22.35 567 LEU A C 1
ATOM 649 O O . LEU A 1 81 ? 16.595 23.223 28.876 1.00 22.00 567 LEU A O 1
ATOM 654 N N . LYS A 1 82 ? 17.245 21.300 29.848 1.00 21.37 568 LYS A N 1
ATOM 655 C CA . LYS A 1 82 ? 16.940 21.768 31.194 1.00 21.52 568 LYS A CA 1
ATOM 656 C C . LYS A 1 82 ? 17.897 22.874 31.614 1.00 29.04 568 LYS A C 1
ATOM 657 O O . LYS A 1 82 ? 17.474 23.906 32.134 1.00 24.81 568 LYS A O 1
ATOM 663 N N . GLU A 1 83 ? 19.189 22.660 31.379 1.00 27.33 569 GLU A N 1
ATOM 664 C CA . GLU A 1 83 ? 20.193 23.633 31.801 1.00 27.88 569 GLU A CA 1
ATOM 665 C C . GLU A 1 83 ? 19.984 24.979 31.129 1.00 29.76 569 GLU A C 1
ATOM 666 O O . GLU A 1 83 ? 20.159 26.021 31.750 1.00 31.35 569 GLU A O 1
ATOM 672 N N . HIS A 1 84 ? 19.605 24.945 29.856 1.00 27.79 570 HIS A N 1
ATOM 673 C CA . HIS A 1 84 ? 19.498 26.151 29.053 1.00 26.25 570 HIS A CA 1
ATOM 674 C C . HIS A 1 84 ? 18.066 26.661 28.937 1.00 19.10 570 HIS A C 1
ATOM 675 O O . HIS A 1 84 ? 17.797 27.595 28.192 1.00 23.53 570 HIS A O 1
ATOM 682 N N . LYS A 1 85 ? 17.158 26.026 29.676 1.00 22.11 571 LYS A N 1
ATOM 683 C CA . LYS A 1 85 ? 15.757 26.448 29.730 1.00 21.37 571 LYS A CA 1
ATOM 684 C C . LYS A 1 85 ? 15.152 26.568 28.335 1.00 19.71 571 LYS A C 1
ATOM 685 O O . LYS A 1 85 ? 14.589 27.604 27.969 1.00 23.06 571 LYS A O 1
ATOM 691 N N . LEU A 1 86 ? 15.249 25.486 27.568 1.00 21.70 572 LEU A N 1
ATOM 692 C CA . LEU A 1 86 ? 14.807 25.483 26.181 1.00 20.43 572 LEU A CA 1
ATOM 693 C C . LEU A 1 86 ? 13.503 24.714 25.981 1.00 20.58 572 LEU A C 1
ATOM 694 O O . LEU A 1 86 ? 13.184 24.309 24.859 1.00 25.27 572 LEU A O 1
ATOM 699 N N . GLY A 1 87 ? 12.765 24.490 27.064 1.00 21.18 573 GLY A N 1
ATOM 700 C CA . GLY A 1 87 ? 11.506 23.775 26.962 1.00 21.01 573 GLY A CA 1
ATOM 701 C C . GLY A 1 87 ? 11.688 22.280 26.790 1.00 18.18 573 GLY A C 1
ATOM 702 O O . GLY A 1 87 ? 12.678 21.711 27.236 1.00 18.27 573 GLY A O 1
ATOM 703 N N . ARG A 1 88 ? 10.720 21.650 26.130 1.00 14.61 574 ARG A N 1
ATOM 704 C CA . ARG A 1 88 ? 10.679 20.193 26.023 1.00 18.16 574 ARG A CA 1
ATOM 705 C C . ARG A 1 88 ? 10.747 19.684 24.594 1.00 16.14 574 ARG A C 1
ATOM 706 O O . ARG A 1 88 ? 10.295 20.348 23.666 1.00 18.40 574 ARG A O 1
ATOM 714 N N . LEU A 1 89 ? 11.331 18.497 24.437 1.00 17.38 575 LEU A N 1
ATOM 715 C CA . LEU A 1 89 ? 11.283 17.758 23.178 1.00 18.19 575 LEU A CA 1
ATOM 716 C C . LEU A 1 89 ? 11.027 16.286 23.437 1.00 17.92 575 LEU A C 1
ATOM 717 O O . LEU A 1 89 ? 11.298 15.780 24.525 1.00 14.39 575 LEU A O 1
ATOM 722 N N . THR A 1 90 ? 10.500 15.611 22.415 1.00 17.06 576 THR A N 1
ATOM 723 C CA . THR A 1 90 ? 10.308 14.176 22.404 1.00 16.28 576 THR A CA 1
ATOM 724 C C . THR A 1 90 ? 11.377 13.562 21.519 1.00 17.36 576 THR A C 1
ATOM 725 O O . THR A 1 90 ? 11.559 13.977 20.365 1.00 17.19 576 THR A O 1
ATOM 729 N N . PHE A 1 91 ? 12.104 12.593 22.072 1.00 15.56 577 PHE A N 1
ATOM 730 C CA . PHE A 1 91 ? 13.222 11.978 21.357 1.00 18.13 577 PHE A CA 1
ATOM 731 C C . PHE A 1 91 ? 12.896 10.561 20.941 1.00 17.32 577 PHE A C 1
ATOM 732 O O . PHE A 1 91 ? 12.257 9.824 21.702 1.00 18.25 577 PHE A O 1
ATOM 740 N N . LEU A 1 92 ? 13.343 10.185 19.740 1.00 16.23 578 LEU A N 1
ATOM 741 C CA . LEU A 1 92 ? 13.144 8.836 19.205 1.00 17.79 578 LEU A CA 1
ATOM 742 C C . LEU A 1 92 ? 14.494 8.122 19.053 1.00 16.74 578 LEU A C 1
ATOM 743 O O . LEU A 1 92 ? 15.219 8.363 18.088 1.00 20.92 578 LEU A O 1
ATOM 748 N N . PRO A 1 93 ? 14.844 7.257 20.021 1.00 17.68 579 PRO A N 1
ATOM 749 C CA . PRO A 1 93 ? 16.148 6.586 20.014 1.00 21.61 579 PRO A CA 1
ATOM 750 C C . PRO A 1 93 ? 16.090 5.382 19.093 1.00 18.31 579 PRO A C 1
ATOM 751 O O . PRO A 1 93 ? 15.242 4.501 19.268 1.00 21.43 579 PRO A O 1
ATOM 755 N N . LEU A 1 94 ? 16.964 5.364 18.095 1.00 24.29 580 LEU A N 1
ATOM 756 C CA . LEU A 1 94 ? 16.849 4.372 17.028 1.00 24.26 580 LEU A CA 1
ATOM 757 C C . LEU A 1 94 ? 16.927 2.940 17.527 1.00 19.85 580 LEU A C 1
ATOM 758 O O . LEU A 1 94 ? 16.302 2.052 16.952 1.00 23.34 580 LEU A O 1
ATOM 763 N N . ASN A 1 95 ? 17.666 2.728 18.610 1.00 27.41 581 ASN A N 1
ATOM 764 C CA . ASN A 1 95 ? 17.823 1.381 19.169 1.00 24.67 581 ASN A CA 1
ATOM 765 C C . ASN A 1 95 ? 16.642 0.949 20.033 1.00 31.04 581 ASN A C 1
ATOM 766 O O . ASN A 1 95 ? 16.528 -0.221 20.403 1.00 33.84 581 ASN A O 1
ATOM 771 N N . LYS A 1 96 ? 15.762 1.887 20.367 1.00 22.25 582 LYS A N 1
ATOM 772 C CA . LYS A 1 96 ? 14.665 1.574 21.271 1.00 25.13 582 LYS A CA 1
ATOM 773 C C . LYS A 1 96 ? 13.329 1.669 20.571 1.00 18.86 582 LYS A C 1
ATOM 774 O O . LYS A 1 96 ? 12.400 0.919 20.865 1.00 22.92 582 LYS A O 1
ATOM 780 N N . ILE A 1 97 ? 13.222 2.623 19.653 1.00 22.91 583 ILE A N 1
ATOM 781 C CA . ILE A 1 97 ? 11.929 2.988 19.108 1.00 20.94 583 ILE A CA 1
ATOM 782 C C . ILE A 1 97 ? 11.310 1.857 18.292 1.00 22.22 583 ILE A C 1
ATOM 783 O O . ILE A 1 97 ? 11.962 1.252 17.447 1.00 26.52 583 ILE A O 1
ATOM 788 N N . LYS A 1 98 ? 10.047 1.565 18.557 1.00 23.27 584 LYS A N 1
ATOM 789 C CA . LYS A 1 98 ? 9.413 0.389 17.969 1.00 27.00 584 LYS A CA 1
ATOM 790 C C . LYS A 1 98 ? 8.649 0.682 16.675 1.00 21.57 584 LYS A C 1
ATOM 791 O O . LYS A 1 98 ? 7.660 1.416 16.678 1.00 23.86 584 LYS A O 1
ATOM 797 N N . PRO A 1 99 ? 9.097 0.087 15.561 1.00 23.35 585 PRO A N 1
ATOM 798 C CA . PRO A 1 99 ? 8.378 0.262 14.295 1.00 20.69 585 PRO A CA 1
ATOM 799 C C . PRO A 1 99 ? 6.986 -0.349 14.367 1.00 25.99 585 PRO A C 1
ATOM 800 O O . PRO A 1 99 ? 6.778 -1.340 15.074 1.00 29.31 585 PRO A O 1
ATOM 804 N N . LYS A 1 100 ? 6.042 0.247 13.651 1.00 22.12 586 LYS A N 1
ATOM 805 C CA . LYS A 1 100 ? 4.697 -0.293 13.523 1.00 23.68 586 LYS A CA 1
ATOM 806 C C . LYS A 1 100 ? 4.566 -0.824 12.106 1.00 21.30 586 LYS A C 1
ATOM 807 O O . LYS A 1 100 ? 5.368 -0.470 11.232 1.00 23.01 586 LYS A O 1
ATOM 813 N N . HIS A 1 101 ? 3.569 -1.668 11.869 1.00 27.68 587 HIS A N 1
ATOM 814 C CA . HIS A 1 101 ? 3.396 -2.259 10.545 1.00 29.15 587 HIS A CA 1
ATOM 815 C C . HIS A 1 101 ? 1.932 -2.346 10.141 1.00 27.53 587 HIS A C 1
ATOM 816 O O . HIS A 1 101 ? 1.046 -2.475 10.990 1.00 30.73 587 HIS A O 1
ATOM 823 N N . VAL A 1 102 ? 1.685 -2.276 8.837 1.00 25.90 588 VAL A N 1
ATOM 824 C CA . VAL A 1 102 ? 0.339 -2.454 8.315 1.00 26.86 588 VAL A CA 1
ATOM 825 C C . VAL A 1 102 ? 0.028 -3.941 8.237 1.00 38.17 588 VAL A C 1
ATOM 826 O O . VAL A 1 102 ? 0.850 -4.729 7.781 1.00 37.31 588 VAL A O 1
ATOM 830 N N . ASP A 1 103 ? -1.149 -4.322 8.716 1.00 35.97 589 ASP A N 1
ATOM 831 C CA . ASP A 1 103 ? -1.570 -5.710 8.670 1.00 41.21 589 ASP A CA 1
ATOM 832 C C . ASP A 1 103 ? -2.978 -5.786 8.101 1.00 40.86 589 ASP A C 1
ATOM 833 O O . ASP A 1 103 ? -3.891 -6.323 8.728 1.00 50.37 589 ASP A O 1
ATOM 838 N N . SER A 1 104 ? -3.148 -5.222 6.911 1.00 34.13 590 SER A N 1
ATOM 839 C CA . SER A 1 104 ? -4.431 -5.251 6.229 1.00 36.33 590 SER A CA 1
ATOM 840 C C . SER A 1 104 ? -4.268 -4.726 4.810 1.00 32.14 590 SER A C 1
ATOM 841 O O . SER A 1 104 ? -3.206 -4.235 4.440 1.00 37.20 590 SER A O 1
ATOM 844 N N . SER A 1 105 ? -5.327 -4.835 4.017 1.00 38.13 591 SER A N 1
ATOM 845 C CA . SER A 1 105 ? -5.303 -4.355 2.642 1.00 34.44 591 SER A CA 1
ATOM 846 C C . SER A 1 105 ? -6.354 -3.271 2.432 1.00 40.49 591 SER A C 1
ATOM 847 O O . SER A 1 105 ? -6.861 -3.084 1.324 1.00 45.79 591 SER A O 1
ATOM 850 N N . VAL A 1 106 ? -6.667 -2.551 3.506 1.00 33.97 592 VAL A N 1
ATOM 851 C CA . VAL A 1 106 ? -7.689 -1.511 3.472 1.00 29.58 592 VAL A CA 1
ATOM 852 C C . VAL A 1 106 ? -7.328 -0.356 2.536 1.00 37.58 592 VAL A C 1
ATOM 853 O O . VAL A 1 106 ? -8.198 0.270 1.937 1.00 35.40 592 VAL A O 1
ATOM 857 N N . GLY A 1 107 ? -6.042 -0.076 2.394 1.00 30.74 593 GLY A N 1
ATOM 858 C CA . GLY A 1 107 ? -5.645 1.006 1.517 1.00 36.28 593 GLY A CA 1
ATOM 859 C C . GLY A 1 107 ? -4.152 1.136 1.356 1.00 25.63 593 GLY A C 1
ATOM 860 O O . GLY A 1 107 ? -3.421 0.171 1.526 1.00 27.76 593 GLY A O 1
ATOM 861 N N . LEU A 1 108 ? -3.704 2.351 1.056 1.00 22.65 594 LEU A N 1
ATOM 862 C CA . LEU A 1 108 ? -2.315 2.594 0.703 1.00 19.26 594 LEU A CA 1
ATOM 863 C C . LEU A 1 108 ? -1.479 2.941 1.925 1.00 23.76 594 LEU A C 1
ATOM 864 O O . LEU A 1 108 ? -1.726 3.966 2.571 1.00 21.26 594 LEU A O 1
ATOM 869 N N . PRO A 1 109 ? -0.475 2.106 2.245 1.00 20.78 595 PRO A N 1
ATOM 870 C CA . PRO A 1 109 ? 0.399 2.427 3.376 1.00 22.47 595 PRO A CA 1
ATOM 871 C C . PRO A 1 109 ? 1.053 3.795 3.227 1.00 18.07 595 PRO A C 1
ATOM 872 O O . PRO A 1 109 ? 1.628 4.121 2.187 1.00 20.34 595 PRO A O 1
ATOM 876 N N . ALA A 1 110 ? 0.983 4.593 4.286 1.00 17.28 596 ALA A N 1
ATOM 877 C CA . ALA A 1 110 ? 1.530 5.937 4.209 1.00 16.00 596 ALA A CA 1
ATOM 878 C C . ALA A 1 110 ? 3.022 5.948 3.904 1.00 17.81 596 ALA A C 1
ATOM 879 O O . ALA A 1 110 ? 3.516 6.845 3.227 1.00 17.78 596 ALA A O 1
ATOM 881 N N . VAL A 1 111 ? 3.750 4.952 4.394 1.00 15.81 597 VAL A N 1
ATOM 882 C CA . VAL A 1 111 ? 5.179 4.891 4.138 1.00 17.13 597 VAL A CA 1
ATOM 883 C C . VAL A 1 111 ? 5.479 4.770 2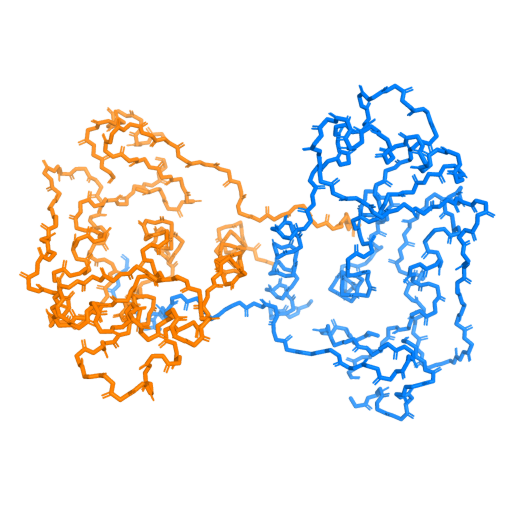.645 1.00 18.68 597 VAL A C 1
ATOM 884 O O . VAL A 1 111 ? 6.564 5.123 2.210 1.00 20.85 597 VAL A O 1
ATOM 888 N N . ASP A 1 112 ? 4.518 4.285 1.866 1.00 19.04 598 ASP A N 1
ATOM 889 C CA . ASP A 1 112 ? 4.734 4.130 0.426 1.00 22.49 598 ASP A CA 1
ATOM 890 C C . ASP A 1 112 ? 4.830 5.467 -0.299 1.00 25.65 598 ASP A C 1
ATOM 891 O O . ASP A 1 112 ? 5.339 5.534 -1.416 1.00 28.55 598 ASP A O 1
ATOM 896 N N . VAL A 1 113 ? 4.328 6.528 0.324 1.00 19.04 599 VAL A N 1
ATOM 897 C CA . VAL A 1 113 ? 4.287 7.814 -0.368 1.00 17.29 599 VAL A CA 1
ATOM 898 C C . VAL A 1 113 ? 5.284 8.833 0.183 1.00 19.75 599 VAL A C 1
ATOM 899 O O . VAL A 1 113 ? 5.189 10.024 -0.113 1.00 20.37 599 VAL A O 1
ATOM 903 N N . ILE A 1 114 ? 6.265 8.352 0.942 1.00 17.85 600 ILE A N 1
ATOM 904 C CA . ILE A 1 114 ? 7.321 9.205 1.468 1.00 19.63 600 ILE A CA 1
ATOM 905 C C . ILE A 1 114 ? 8.698 8.620 1.173 1.00 24.55 600 ILE A C 1
ATOM 906 O O . ILE A 1 114 ? 8.845 7.427 0.874 1.00 24.64 600 ILE A O 1
ATOM 911 N N . GLU A 1 115 ? 9.700 9.482 1.254 1.00 18.54 601 GLU A N 1
ATOM 912 C CA . GLU A 1 115 ? 11.092 9.100 1.112 1.00 20.35 601 GLU A CA 1
ATOM 913 C C . GLU A 1 115 ? 11.844 9.522 2.351 1.00 21.03 601 GLU A C 1
ATOM 914 O O . GLU A 1 115 ? 11.564 10.571 2.943 1.00 19.92 601 GLU A O 1
ATOM 920 N N . TYR A 1 116 ? 12.790 8.691 2.760 1.00 18.29 602 TYR A N 1
ATOM 921 C CA . TYR A 1 116 ? 13.539 8.943 3.979 1.00 18.37 602 TYR A CA 1
ATOM 922 C C . TYR A 1 116 ? 14.785 8.088 3.927 1.00 19.43 602 TYR A C 1
ATOM 923 O O . TYR A 1 116 ? 14.841 7.121 3.168 1.00 20.68 602 TYR A O 1
ATOM 932 N N . ASP A 1 117 ? 15.787 8.465 4.711 1.00 19.24 603 ASP A N 1
ATOM 933 C CA . ASP A 1 117 ? 17.033 7.716 4.767 1.00 21.32 603 ASP A CA 1
ATOM 934 C C . ASP A 1 117 ? 16.784 6.394 5.493 1.00 27.97 603 ASP A C 1
ATOM 935 O O . ASP A 1 117 ? 16.174 6.380 6.555 1.00 21.25 603 ASP A O 1
ATOM 940 N N . GLN A 1 118 ? 17.233 5.285 4.906 1.00 22.41 604 GLN A N 1
ATOM 941 C CA . GLN A 1 118 ? 17.050 3.970 5.509 1.00 30.58 604 GLN A CA 1
ATOM 942 C C . GLN A 1 118 ? 17.565 3.925 6.952 1.00 21.03 604 GLN A C 1
ATOM 943 O O . GLN A 1 118 ? 17.033 3.204 7.802 1.00 21.00 604 GLN A O 1
ATOM 949 N N . LYS A 1 119 ? 18.592 4.714 7.230 1.00 23.96 605 LYS A N 1
ATOM 950 C CA . LYS A 1 119 ? 19.185 4.755 8.559 1.00 24.02 605 LYS A CA 1
ATOM 951 C C . LYS A 1 119 ? 18.176 5.062 9.676 1.00 23.08 605 LYS A C 1
ATOM 952 O O . LYS A 1 119 ? 18.306 4.559 10.794 1.00 24.18 605 LYS A O 1
ATOM 958 N N . ILE A 1 120 ? 17.175 5.888 9.377 1.00 21.67 606 ILE A N 1
ATOM 959 C CA . ILE A 1 120 ? 16.205 6.288 10.398 1.00 19.00 606 ILE A CA 1
ATOM 960 C C . ILE A 1 120 ? 14.883 5.552 10.262 1.00 23.56 606 ILE A C 1
ATOM 961 O O . ILE A 1 120 ? 13.868 5.954 10.814 1.00 17.98 606 ILE A O 1
ATOM 966 N N . GLU A 1 121 ? 14.908 4.441 9.547 1.00 18.53 607 GLU A N 1
ATOM 967 C CA A GLU A 1 121 ? 13.679 3.718 9.252 0.53 17.10 607 GLU A CA 1
ATOM 968 C CA B GLU A 1 121 ? 13.707 3.673 9.258 0.47 17.08 607 GLU A CA 1
ATOM 969 C C . GLU A 1 121 ? 12.860 3.358 10.495 1.00 16.16 607 GLU A C 1
ATOM 970 O O . GLU A 1 121 ? 11.630 3.375 10.450 1.00 18.58 607 GLU A O 1
ATOM 981 N N . ASN A 1 122 ? 13.517 3.045 11.603 1.00 20.30 608 ASN A N 1
ATOM 982 C CA . ASN A 1 122 ? 12.765 2.632 12.780 1.00 14.39 608 ASN A CA 1
ATOM 983 C C . ASN A 1 122 ? 11.918 3.773 13.312 1.00 18.17 608 ASN A C 1
ATOM 984 O O . ASN A 1 122 ? 10.820 3.557 13.796 1.00 15.90 608 ASN A O 1
ATOM 989 N N . ALA A 1 123 ? 12.452 4.984 13.213 1.00 19.02 609 ALA A N 1
ATOM 990 C CA . ALA A 1 123 ? 11.750 6.183 13.663 1.00 19.80 609 ALA A CA 1
ATOM 991 C C . ALA A 1 123 ? 10.603 6.525 12.734 1.00 19.14 609 ALA A C 1
ATOM 992 O O . ALA A 1 123 ? 9.527 6.895 13.189 1.00 17.25 609 ALA A O 1
ATOM 994 N N . VAL A 1 124 ? 10.828 6.390 11.428 1.00 15.79 610 VAL A N 1
ATOM 995 C CA . VAL A 1 124 ? 9.773 6.671 10.461 1.00 16.84 610 VAL A CA 1
ATOM 996 C C . VAL A 1 124 ? 8.631 5.666 10.555 1.00 19.32 610 VAL A C 1
ATOM 997 O O . VAL A 1 124 ? 7.453 6.032 10.504 1.00 17.04 610 VAL A O 1
ATOM 1001 N N . LYS A 1 125 ? 8.973 4.390 10.711 1.00 15.61 611 LYS A N 1
ATOM 1002 C CA A LYS A 1 125 ? 7.948 3.359 10.802 0.54 18.07 611 LYS A CA 1
ATOM 1003 C CA B LYS A 1 125 ? 7.950 3.355 10.805 0.46 18.07 611 LYS A CA 1
ATOM 1004 C C . LYS A 1 125 ? 7.230 3.398 12.149 1.00 15.38 611 LYS A C 1
ATOM 1005 O O . LYS A 1 125 ? 6.069 3.010 12.250 1.00 18.09 611 LYS A O 1
ATOM 1016 N N . PHE A 1 126 ? 7.918 3.867 13.181 1.00 16.20 612 PHE A N 1
ATOM 1017 C CA . PHE A 1 126 ? 7.231 4.120 14.445 1.00 15.66 612 PHE A CA 1
ATOM 1018 C C . PHE A 1 126 ? 6.113 5.154 14.236 1.00 17.11 612 PHE A C 1
ATOM 1019 O O . PHE A 1 126 ? 5.003 4.990 14.732 1.00 17.15 612 PHE A O 1
ATOM 1027 N N . ALA A 1 127 ? 6.395 6.215 13.484 1.00 16.05 613 ALA A N 1
ATOM 1028 C CA . ALA A 1 127 ? 5.398 7.278 13.313 1.00 13.59 613 ALA A CA 1
ATOM 1029 C C . ALA A 1 127 ? 4.297 6.935 12.306 1.00 18.84 613 ALA A C 1
ATOM 1030 O O . ALA A 1 127 ? 3.129 7.283 12.495 1.00 17.03 613 ALA A O 1
ATOM 1032 N N . LEU A 1 128 ? 4.678 6.276 11.214 1.00 15.19 614 LEU A N 1
ATOM 1033 C CA . LEU A 1 128 ? 3.778 6.121 10.079 1.00 13.54 614 LEU A CA 1
ATOM 1034 C C . LEU A 1 128 ? 3.594 4.681 9.624 1.00 15.44 614 LEU A C 1
ATOM 1035 O O . LEU A 1 128 ? 2.839 4.429 8.696 1.00 17.37 614 LEU A O 1
ATOM 1040 N N . GLY A 1 129 ? 4.274 3.757 10.292 1.00 17.32 615 GLY A N 1
ATOM 1041 C CA . GLY A 1 129 ? 4.346 2.364 9.845 1.00 16.59 615 GLY A CA 1
ATOM 1042 C C . GLY A 1 129 ? 3.063 1.559 9.809 1.00 21.40 615 GLY A C 1
ATOM 1043 O O . GLY A 1 129 ? 2.965 0.586 9.063 1.00 25.00 615 GLY A O 1
ATOM 1044 N N . ASP A 1 130 ? 2.074 1.932 10.612 1.00 17.52 616 ASP A N 1
ATOM 1045 C CA . ASP A 1 130 ? 0.795 1.251 10.513 1.00 19.87 616 ASP A CA 1
ATOM 1046 C C . ASP A 1 130 ? -0.319 2.163 10.029 1.00 20.63 616 ASP A C 1
ATOM 1047 O O . ASP A 1 130 ? -1.488 1.819 10.131 1.00 18.73 616 ASP A O 1
ATOM 1052 N N . THR A 1 131 ? 0.054 3.312 9.460 1.00 16.06 617 THR A N 1
ATOM 1053 C CA . THR A 1 131 ? -0.944 4.207 8.887 1.00 15.97 617 THR A CA 1
ATOM 1054 C C . THR A 1 131 ? -1.292 3.851 7.446 1.00 14.86 617 THR A C 1
ATOM 1055 O O . THR A 1 131 ? -0.421 3.688 6.605 1.00 16.73 617 THR A O 1
ATOM 1059 N N . VAL A 1 132 ? -2.588 3.785 7.182 1.00 17.66 618 VAL A N 1
ATOM 1060 C CA . VAL A 1 132 ? -3.099 3.593 5.846 1.00 16.18 618 VAL A CA 1
ATOM 1061 C C . VAL A 1 132 ? -3.889 4.802 5.388 1.00 20.19 618 VAL A C 1
ATOM 1062 O O . VAL A 1 132 ? -4.635 5.416 6.161 1.00 17.79 618 VAL A O 1
ATOM 1066 N N . ILE A 1 133 ? -3.700 5.160 4.120 1.00 22.88 619 ILE A N 1
ATOM 1067 C CA . ILE A 1 133 ? -4.421 6.268 3.516 1.00 19.59 619 ILE A CA 1
ATOM 1068 C C . ILE A 1 133 ? -5.640 5.711 2.798 1.00 26.00 619 ILE A C 1
ATOM 1069 O O . ILE A 1 133 ? -5.530 4.778 1.991 1.00 24.03 619 ILE A O 1
ATOM 1074 N N . VAL A 1 134 ? -6.799 6.269 3.124 1.00 22.75 620 VAL A N 1
ATOM 1075 C CA . VAL A 1 134 ? -8.061 5.899 2.505 1.00 33.14 620 VAL A CA 1
ATOM 1076 C C . VAL A 1 134 ? -8.711 7.156 1.919 1.00 32.95 620 VAL A C 1
ATOM 1077 O O . VAL A 1 134 ? -8.364 8.280 2.294 1.00 28.09 620 VAL A O 1
ATOM 1081 N N . ASN A 1 135 ? -9.650 6.967 1.000 1.00 35.86 621 ASN A N 1
ATOM 1082 C CA . ASN A 1 135 ? -10.194 8.089 0.236 1.00 40.63 621 ASN A CA 1
ATOM 1083 C C . ASN A 1 135 ? -11.206 8.977 0.964 1.00 35.56 621 ASN A C 1
ATOM 1084 O O . ASN A 1 135 ? -11.295 10.171 0.676 1.00 43.38 621 ASN A O 1
ATOM 1089 N N . SER A 1 136 ? -11.979 8.406 1.883 1.00 37.29 622 SER A N 1
ATOM 1090 C CA . SER A 1 136 ? -12.985 9.192 2.602 1.00 42.88 622 SER A CA 1
ATOM 1091 C C . SER A 1 136 ? -13.417 8.581 3.935 1.00 39.89 622 SER A C 1
ATOM 1092 O O . SER A 1 136 ? -12.985 7.490 4.296 1.00 34.70 622 SER A O 1
ATOM 1103 N N . GLU A 1 138 ? -16.314 7.477 4.709 1.00 46.64 624 GLU A N 1
ATOM 1104 C CA . GLU A 1 138 ? -17.173 6.326 4.454 1.00 53.19 624 GLU A CA 1
ATOM 1105 C C . GLU A 1 138 ? -16.344 5.045 4.393 1.00 44.71 624 GLU A C 1
ATOM 1106 O O . GLU A 1 138 ? -16.594 4.106 5.142 1.00 51.52 624 GLU A O 1
ATOM 1112 N N . GLU A 1 139 ? -15.330 5.035 3.536 1.00 53.12 625 GLU A N 1
ATOM 1113 C CA . GLU A 1 139 ? -14.436 3.894 3.381 1.00 49.42 625 GLU A CA 1
ATOM 1114 C C . GLU A 1 139 ? -13.565 3.629 4.593 1.00 52.01 625 GLU A C 1
ATOM 1115 O O . GLU A 1 139 ? -12.605 2.868 4.499 1.00 51.70 625 GLU A O 1
ATOM 1121 N N . ALA A 1 140 ? -13.900 4.236 5.726 1.00 46.27 626 ALA A N 1
ATOM 1122 C CA . ALA A 1 140 ? -13.071 4.103 6.912 1.00 32.85 626 ALA A CA 1
ATOM 1123 C C . ALA A 1 140 ? -13.807 3.490 8.096 1.00 33.58 626 ALA A C 1
ATOM 1124 O O . ALA A 1 140 ? -13.220 2.744 8.882 1.00 30.30 626 ALA A O 1
ATOM 1126 N N . ARG A 1 141 ? -15.087 3.820 8.233 1.00 40.65 627 ARG A N 1
ATOM 1127 C CA . ARG A 1 141 ? -15.831 3.495 9.450 1.00 41.82 627 ARG A CA 1
ATOM 1128 C C . ARG A 1 141 ? -15.830 2.024 9.885 1.00 35.56 627 ARG A C 1
ATOM 1129 O O . ARG A 1 141 ? -15.829 1.745 11.083 1.00 40.92 627 ARG A O 1
ATOM 1137 N N . PRO A 1 142 ? -15.838 1.084 8.926 1.00 41.23 628 PRO A N 1
ATOM 1138 C CA . PRO A 1 142 ? -15.809 -0.337 9.300 1.00 44.15 628 PRO A CA 1
ATOM 1139 C C . PRO A 1 142 ? -14.583 -0.741 10.119 0.00 38.90 628 PRO A C 1
ATOM 1140 O O . PRO A 1 142 ? -14.674 -1.693 10.901 1.00 44.69 628 PRO A O 1
ATOM 1144 N N . HIS A 1 143 ? -13.465 -0.037 9.944 1.00 31.91 629 HIS A N 1
ATOM 1145 C CA . HIS A 1 143 ? -12.203 -0.462 10.543 1.00 32.75 629 HIS A CA 1
ATOM 1146 C C . HIS A 1 143 ? -11.764 0.374 11.742 1.00 34.98 629 HIS A C 1
ATOM 1147 O O . HIS A 1 143 ? -10.650 0.210 12.247 1.00 37.24 629 HIS A O 1
ATOM 1154 N N . ILE A 1 144 ? -12.638 1.262 12.200 1.00 33.91 630 ILE A N 1
ATOM 1155 C CA . ILE A 1 144 ? -12.332 2.082 13.371 1.00 31.85 630 ILE A CA 1
ATOM 1156 C C . ILE A 1 144 ? -11.934 1.203 14.549 1.00 40.69 630 ILE A C 1
ATOM 1157 O O . ILE A 1 144 ? -12.716 0.369 15.007 1.00 36.50 630 ILE A O 1
ATOM 1162 N N . GLY A 1 145 ? -10.706 1.377 15.025 1.00 31.65 631 GLY A N 1
ATOM 1163 C CA . GLY A 1 145 ? -10.226 0.608 16.160 1.00 32.28 631 GLY A CA 1
ATOM 1164 C C . GLY A 1 145 ? -9.359 -0.577 15.778 1.00 34.17 631 GLY A C 1
ATOM 1165 O O . GLY A 1 145 ? -8.744 -1.205 16.640 1.00 38.07 631 GLY A O 1
ATOM 1166 N N . LYS A 1 146 ? -9.288 -0.882 14.487 1.00 32.60 632 LYS A N 1
ATOM 1167 C CA . LYS A 1 146 ? -8.475 -2.008 14.046 1.00 34.06 632 LYS A CA 1
ATOM 1168 C C . LYS A 1 146 ? -7.386 -1.634 13.039 1.00 34.56 632 LYS A C 1
ATOM 1169 O O . LYS A 1 146 ? -6.437 -2.386 12.845 1.00 33.04 632 LYS A O 1
ATOM 1175 N N . VAL A 1 147 ? -7.519 -0.475 12.400 1.00 30.04 633 VAL A N 1
ATOM 1176 C CA . VAL A 1 147 ? -6.516 -0.006 11.449 1.00 26.00 633 VAL A CA 1
ATOM 1177 C C . VAL A 1 147 ? -6.283 1.493 11.670 1.00 21.16 633 VAL A C 1
ATOM 1178 O O . VAL A 1 147 ? -7.246 2.239 11.838 1.00 26.73 633 VAL A O 1
ATOM 1182 N N . ARG A 1 148 ? -5.027 1.932 11.694 1.00 20.30 634 ARG A N 1
ATOM 1183 C CA . ARG A 1 148 ? -4.779 3.388 11.708 1.00 18.06 634 ARG A CA 1
ATOM 1184 C C . ARG A 1 148 ? -4.964 3.944 10.303 1.00 19.51 634 ARG A C 1
ATOM 1185 O O . ARG A 1 148 ? -4.296 3.514 9.367 1.00 19.25 634 ARG A O 1
ATOM 1201 N N . VAL A 1 150 ? -5.808 7.551 7.706 1.00 16.96 636 VAL A N 1
ATOM 1202 C CA . VAL A 1 150 ? -5.951 8.988 7.522 1.00 15.88 636 VAL A CA 1
ATOM 1203 C C . VAL A 1 150 ? -6.677 9.140 6.194 1.00 17.32 636 VAL A C 1
ATOM 1204 O O . VAL A 1 150 ? -6.384 8.412 5.254 1.00 18.45 636 VAL A O 1
ATOM 1208 N N . THR A 1 151 ? -7.656 10.031 6.123 1.00 20.43 637 THR A N 1
ATOM 1209 C CA . THR A 1 151 ? -8.335 10.251 4.844 1.00 23.81 637 THR A CA 1
ATOM 1210 C C . THR A 1 151 ? -7.558 11.271 4.043 1.00 21.43 637 THR A C 1
ATOM 1211 O O . THR A 1 151 ? -6.769 12.026 4.592 1.00 22.54 637 THR A O 1
ATOM 1215 N N . ILE A 1 152 ? -7.781 11.291 2.735 1.00 21.49 638 ILE A N 1
ATOM 1216 C CA . ILE A 1 152 ? -7.073 12.211 1.875 1.00 20.50 638 ILE A CA 1
ATOM 1217 C C . ILE A 1 152 ? -7.363 13.656 2.280 1.00 18.56 638 ILE A C 1
ATOM 1218 O O . ILE A 1 152 ? -6.541 14.532 2.079 1.00 20.15 638 ILE A O 1
ATOM 1223 N N . GLU A 1 153 ? -8.532 13.882 2.870 1.00 21.39 639 GLU A N 1
ATOM 1224 C CA . GLU A 1 153 ? -8.945 15.233 3.237 1.00 19.84 639 GLU A CA 1
ATOM 1225 C C . GLU A 1 153 ? -8.608 15.593 4.676 1.00 20.78 639 GLU A C 1
ATOM 1226 O O . GLU A 1 153 ? -8.858 16.721 5.118 1.00 23.98 639 GLU A O 1
ATOM 1232 N N . GLY A 1 154 ? -8.054 14.626 5.407 1.00 19.59 640 GLY A N 1
ATOM 1233 C CA . GLY A 1 154 ? -7.423 14.927 6.676 1.00 21.53 640 GLY A CA 1
ATOM 1234 C C . GLY A 1 154 ? -8.108 14.511 7.960 1.00 15.92 640 GLY A C 1
ATOM 1235 O O . GLY A 1 154 ? -7.794 15.047 9.025 1.00 18.44 640 GLY A O 1
ATOM 1236 N N . GLU A 1 155 ? -9.051 13.583 7.885 1.00 18.54 641 GLU A N 1
ATOM 1237 C CA . GLU A 1 155 ? -9.546 12.967 9.109 1.00 21.66 641 GLU A CA 1
ATOM 1238 C C . GLU A 1 155 ? -8.546 11.912 9.565 1.00 19.31 641 GLU A C 1
ATOM 1239 O O . GLU A 1 155 ? -7.878 11.284 8.743 1.00 19.25 641 GLU A O 1
ATOM 1245 N N . LEU A 1 156 ? -8.426 11.736 10.878 1.00 20.21 642 LEU A N 1
ATOM 1246 C CA . LEU A 1 156 ? -7.465 10.776 11.438 1.00 17.18 642 LEU A CA 1
ATOM 1247 C C . LEU A 1 156 ? -8.168 9.779 12.328 1.00 19.82 642 LEU A C 1
ATOM 1248 O O . LEU A 1 156 ? -8.939 10.161 13.209 1.00 19.94 642 LEU A O 1
ATOM 1253 N N . TYR A 1 157 ? -7.892 8.498 12.090 1.00 20.28 643 TYR A N 1
ATOM 1254 C CA . TYR A 1 157 ? -8.437 7.407 12.875 1.00 22.99 643 TYR A CA 1
ATOM 1255 C C . TYR A 1 157 ? -7.261 6.677 13.508 1.00 28.30 643 TYR A C 1
ATOM 1256 O O . TYR A 1 157 ? -6.524 5.963 12.830 1.00 24.80 643 TYR A O 1
ATOM 1265 N N . GLU A 1 158 ? -7.059 6.877 14.801 1.00 28.82 644 GLU A N 1
ATOM 1266 C CA . GLU A 1 158 ? -5.967 6.194 15.470 1.00 28.45 644 GLU A CA 1
ATOM 1267 C C . GLU A 1 158 ? -6.364 4.732 15.612 1.00 27.30 644 GLU A C 1
ATOM 1268 O O . GLU A 1 158 ? -7.546 4.398 15.578 1.00 26.76 644 GLU A O 1
ATOM 1274 N N . ARG A 1 159 ? -5.384 3.846 15.722 1.00 31.12 645 ARG A N 1
ATOM 1275 C CA . ARG A 1 159 ? -5.705 2.423 15.776 1.00 35.75 645 ARG A CA 1
ATOM 1276 C C . ARG A 1 159 ? -6.527 2.113 17.030 1.00 35.52 645 ARG A C 1
ATOM 1277 O O . ARG A 1 159 ? -7.318 1.164 17.056 1.00 32.10 645 ARG A O 1
ATOM 1285 N N . SER A 1 160 ? -6.327 2.943 18.052 1.00 27.17 646 SER A N 1
ATOM 1286 C CA . SER A 1 160 ? -7.015 2.848 19.339 1.00 29.48 646 SER A CA 1
ATOM 1287 C C . SER A 1 160 ? -8.522 3.012 19.205 1.00 31.07 646 SER A C 1
ATOM 1288 O O . SER A 1 160 ? -9.286 2.539 20.045 1.00 24.36 646 SER A O 1
ATOM 1291 N N . GLY A 1 161 ? -8.945 3.726 18.170 1.00 27.11 647 GLY A N 1
ATOM 1292 C CA . GLY A 1 161 ? -10.350 4.030 17.986 1.00 23.91 647 GLY A CA 1
ATOM 1293 C C . GLY A 1 161 ? -10.652 5.522 18.126 1.00 19.93 647 GLY A C 1
ATOM 1294 O O . GLY A 1 161 ? -11.796 5.926 17.957 1.00 24.81 647 GLY A O 1
ATOM 1295 N N . ALA A 1 162 ? -9.636 6.323 18.438 1.00 22.73 648 ALA A N 1
ATOM 1296 C CA . ALA A 1 162 ? -9.794 7.781 18.583 1.00 18.12 648 ALA A CA 1
ATOM 1297 C C . ALA A 1 162 ? -9.954 8.435 17.213 1.00 30.06 648 ALA A C 1
ATOM 1298 O O . ALA A 1 162 ? -9.175 8.165 16.295 1.00 29.63 648 ALA A O 1
ATOM 1300 N N . ILE A 1 163 ? -10.952 9.304 17.086 1.00 22.12 649 ILE A N 1
ATOM 1301 C CA . ILE A 1 163 ? -11.280 9.919 15.803 1.00 22.38 649 ILE A CA 1
ATOM 1302 C C . ILE A 1 163 ? -11.090 11.422 15.852 1.00 18.98 649 ILE A C 1
ATOM 1303 O O . ILE A 1 163 ? -11.662 12.091 16.707 1.00 16.85 649 ILE A O 1
ATOM 1308 N N . THR A 1 164 ? -10.287 11.954 14.930 1.00 20.84 650 THR A N 1
ATOM 1309 C CA . THR A 1 164 ? -10.017 13.388 14.871 1.00 16.84 650 THR A CA 1
ATOM 1310 C C . THR A 1 164 ? -10.517 13.960 13.564 1.00 15.29 650 THR A C 1
ATOM 1311 O O . THR A 1 164 ? -10.262 13.397 12.500 1.00 20.88 650 THR A O 1
ATOM 1315 N N . GLY A 1 165 ? -11.257 15.058 13.647 1.00 15.57 651 GLY A N 1
ATOM 1316 C CA . GLY A 1 165 ? -11.809 15.672 12.456 1.00 21.48 651 GLY A CA 1
ATOM 1317 C C . GLY A 1 165 ? -12.145 17.128 12.678 1.00 18.16 651 GLY A C 1
ATOM 1318 O O . GLY A 1 165 ? -12.187 17.602 13.813 1.00 18.30 651 GLY A O 1
ATOM 1319 N N . GLY A 1 166 ? -12.407 17.827 11.574 1.00 19.02 652 GLY A N 1
ATOM 1320 C CA . GLY A 1 166 ? -12.695 19.251 11.564 1.00 20.25 652 GLY A CA 1
ATOM 1321 C C . GLY A 1 166 ? -11.729 20.003 10.672 1.00 23.15 652 GLY A C 1
ATOM 1322 O O . GLY A 1 166 ? -10.697 19.469 10.268 1.00 21.45 652 GLY A O 1
ATOM 1323 N N . HIS A 1 167 ? -12.061 21.246 10.354 1.00 17.99 653 HIS A N 1
ATOM 1324 C CA . HIS A 1 167 ? -11.185 22.053 9.524 1.00 16.37 653 HIS A CA 1
ATOM 1325 C C . HIS A 1 167 ? -9.988 22.582 10.276 1.00 15.54 653 HIS A C 1
ATOM 1326 O O . HIS A 1 167 ? -10.109 23.115 11.385 1.00 19.01 653 HIS A O 1
ATOM 1333 N N . PHE A 1 168 ? -8.831 22.480 9.646 1.00 14.44 654 PHE A N 1
ATOM 1334 C CA . PHE A 1 168 ? -7.670 23.226 10.117 1.00 16.83 654 PHE A CA 1
ATOM 1335 C C . PHE A 1 168 ? -7.848 24.712 9.821 1.00 18.77 654 PHE A C 1
ATOM 1336 O O . PHE A 1 168 ? -7.409 25.564 10.584 1.00 16.25 654 PHE A O 1
ATOM 1344 N N . ARG A 1 169 ? -8.473 25.026 8.698 1.00 16.95 655 ARG A N 1
ATOM 1345 C CA . ARG A 1 169 ? -8.492 26.427 8.269 1.00 16.25 655 ARG A CA 1
ATOM 1346 C C . ARG A 1 169 ? -9.510 27.193 9.096 1.00 19.92 655 ARG A C 1
ATOM 1347 O O . ARG A 1 169 ? -10.590 26.688 9.418 1.00 17.82 655 ARG A O 1
ATOM 1355 N N . ALA A 1 170 ? -9.133 28.410 9.464 1.00 16.83 656 ALA A N 1
ATOM 1356 C CA . ALA A 1 170 ? -9.927 29.203 10.373 1.00 17.17 656 ALA A CA 1
ATOM 1357 C C . ALA A 1 170 ? -10.955 30.007 9.589 1.00 19.41 656 ALA A C 1
ATOM 1358 O O . ALA A 1 170 ? -10.848 30.155 8.375 1.00 21.04 656 ALA A O 1
ATOM 1360 N N . ARG A 1 171 ? -11.948 30.517 10.302 1.00 20.80 657 ARG A N 1
ATOM 1361 C CA . ARG A 1 171 ? -13.005 31.314 9.678 1.00 20.65 657 ARG A CA 1
ATOM 1362 C C . ARG A 1 171 ? -12.425 32.580 9.040 1.00 29.06 657 ARG A C 1
ATOM 1363 O O . ARG A 1 171 ? -12.707 32.888 7.874 1.00 25.40 657 ARG A O 1
ATOM 1371 N N . GLY A 1 172 ? -11.603 33.291 9.807 1.00 20.07 658 GLY A N 1
ATOM 1372 C CA . GLY A 1 172 ? -11.026 34.554 9.367 1.00 22.68 658 GLY A CA 1
ATOM 1373 C C . GLY A 1 172 ? -12.045 35.682 9.335 1.00 25.73 658 GLY A C 1
ATOM 1374 O O . GLY A 1 172 ? -13.243 35.458 9.518 1.00 23.52 658 GLY A O 1
ATOM 1375 N N . LEU A 1 173 ? -11.577 36.907 9.112 1.00 23.57 659 LEU A N 1
ATOM 1376 C CA . LEU A 1 173 ? -12.504 38.024 8.944 1.00 23.65 659 LEU A CA 1
ATOM 1377 C C . LEU A 1 173 ? -13.372 37.755 7.726 1.00 24.32 659 LEU A C 1
ATOM 1378 O O . LEU A 1 173 ? -12.881 37.248 6.724 1.00 24.70 659 LEU A O 1
ATOM 1383 N N . ALA A 1 174 ? -14.652 38.118 7.808 1.00 25.29 660 ALA A N 1
ATOM 1384 C CA . ALA A 1 174 ? -15.558 38.037 6.659 1.00 21.72 660 ALA A CA 1
ATOM 1385 C C . ALA A 1 174 ? -15.102 38.957 5.528 1.00 21.13 660 ALA A C 1
ATOM 1386 O O . ALA A 1 174 ? -14.616 40.072 5.768 1.00 22.32 660 ALA A O 1
ATOM 1388 N N . VAL A 1 175 ? -15.269 38.492 4.297 1.00 19.60 661 VAL A N 1
ATOM 1389 C CA . VAL A 1 175 ? -14.900 39.293 3.138 1.00 22.96 661 VAL A CA 1
ATOM 1390 C C . VAL A 1 175 ? -16.089 39.429 2.200 1.00 26.78 661 VAL A C 1
ATOM 1391 O O . VAL A 1 175 ? -16.646 38.428 1.747 1.00 27.47 661 VAL A O 1
ATOM 1395 N N . ASP A 1 176 ? -16.468 40.679 1.919 1.00 30.83 662 ASP A N 1
ATOM 1396 C CA . ASP A 1 176 ? -17.614 40.961 1.063 1.00 35.51 662 ASP A CA 1
ATOM 1397 C C . ASP A 1 176 ? -17.486 40.142 -0.201 1.00 30.52 662 ASP A C 1
ATOM 1398 O O . ASP A 1 176 ? -16.412 40.082 -0.801 1.00 34.99 662 ASP A O 1
ATOM 1403 N N . THR A 1 177 ? -18.574 39.498 -0.604 1.00 34.22 663 THR A N 1
ATOM 1404 C CA . THR A 1 177 ? -18.594 38.868 -1.911 1.00 30.40 663 THR A CA 1
ATOM 1405 C C . THR A 1 177 ? -18.786 39.966 -2.956 1.00 37.01 663 THR A C 1
ATOM 1406 O O . THR A 1 177 ? -18.283 39.868 -4.078 1.00 39.06 663 THR A O 1
ATOM 1410 N N . THR A 1 178 ? -19.511 41.016 -2.572 1.00 34.67 664 THR A N 1
ATOM 1411 C CA . THR A 1 178 ? -19.681 42.183 -3.437 1.00 28.79 664 THR A CA 1
ATOM 1412 C C . THR A 1 178 ? -18.335 42.894 -3.588 1.00 36.68 664 THR A C 1
ATOM 1413 O O . THR A 1 178 ? -17.599 43.036 -2.615 1.00 34.88 664 THR A O 1
ATOM 1417 N N . LYS A 1 179 ? -18.010 43.339 -4.800 1.00 37.27 665 LYS A N 1
ATOM 1418 C CA . LYS A 1 179 ? -16.792 44.117 -5.015 1.00 36.46 665 LYS A CA 1
ATOM 1419 C C . LYS A 1 179 ? -17.015 45.571 -4.614 1.00 36.27 665 LYS A C 1
ATOM 1420 O O . LYS A 1 179 ? -17.290 46.420 -5.463 1.00 36.45 665 LYS A O 1
ATOM 1426 N N . LEU A 1 180 ? -16.878 45.857 -3.326 1.00 34.58 666 LEU A N 1
ATOM 1427 C CA . LEU A 1 180 ? -17.210 47.177 -2.794 1.00 33.47 666 LEU A CA 1
ATOM 1428 C C . LEU A 1 180 ? -16.034 48.161 -2.776 1.00 46.88 666 LEU A C 1
ATOM 1429 O O . LEU A 1 180 ? -16.196 49.335 -2.423 1.00 40.72 666 LEU A O 1
ATOM 1434 N N . ARG A 1 181 ? -14.856 47.680 -3.157 1.00 39.51 667 ARG A N 1
ATOM 1435 C CA . ARG A 1 181 ? -13.661 48.515 -3.186 1.00 46.75 667 ARG A CA 1
ATOM 1436 C C . ARG A 1 181 ? -12.725 48.023 -4.287 1.00 48.17 667 ARG A C 1
ATOM 1437 O O . ARG A 1 181 ? -11.734 47.342 -4.026 1.00 46.78 667 ARG A O 1
ATOM 1445 N N . LEU A 1 182 ? -13.063 48.374 -5.523 1.00 45.37 668 LEU A N 1
ATOM 1446 C CA . LEU A 1 182 ? -12.322 47.939 -6.701 1.00 50.64 668 LEU A CA 1
ATOM 1447 C C . LEU A 1 182 ? -10.861 48.389 -6.676 1.00 55.93 668 LEU A C 1
ATOM 1448 O O . LEU A 1 182 ? -10.508 49.362 -6.007 1.00 59.58 668 LEU A O 1
ATOM 1453 N N . GLU B 1 2 ? -3.339 26.152 -7.726 1.00 52.72 488 GLU B N 1
ATOM 1454 C CA . GLU B 1 2 ? -2.401 26.328 -6.623 1.00 44.04 488 GLU B CA 1
ATOM 1455 C C . GLU B 1 2 ? -2.479 27.754 -6.082 1.00 55.46 488 GLU B C 1
ATOM 1456 O O . GLU B 1 2 ? -2.586 28.718 -6.844 1.00 47.07 488 GLU B O 1
ATOM 1462 N N . LEU B 1 3 ? -2.433 27.878 -4.760 1.00 44.75 489 LEU B N 1
ATOM 1463 C CA . LEU B 1 3 ? -2.626 29.165 -4.105 1.00 38.64 489 LEU B CA 1
ATOM 1464 C C . LEU B 1 3 ? -1.424 30.076 -4.314 1.00 38.24 489 LEU B C 1
ATOM 1465 O O . LEU B 1 3 ? -0.280 29.633 -4.232 1.00 36.53 489 LEU B O 1
ATOM 1470 N N . GLU B 1 4 ? -1.689 31.349 -4.586 1.00 35.50 490 GLU B N 1
ATOM 1471 C CA . GLU B 1 4 ? -0.623 32.341 -4.688 1.00 42.12 490 GLU B CA 1
ATOM 1472 C C . GLU B 1 4 ? -0.069 32.661 -3.303 1.00 39.63 490 GLU B C 1
ATOM 1473 O O . GLU B 1 4 ? -0.696 32.357 -2.291 1.00 30.54 490 GLU B O 1
ATOM 1479 N N . SER B 1 5 ? 1.102 33.287 -3.264 1.00 35.35 491 SER B N 1
ATOM 1480 C CA . SER B 1 5 ? 1.753 33.612 -1.998 1.00 30.97 491 SER B CA 1
ATOM 1481 C C . SER B 1 5 ? 0.867 34.363 -0.990 1.00 26.89 491 SER B C 1
ATOM 1482 O O . SER B 1 5 ? 0.774 33.967 0.166 1.00 24.87 491 SER B O 1
ATOM 1485 N N . SER B 1 6 ? 0.233 35.452 -1.411 1.00 25.78 492 SER B N 1
ATOM 1486 C CA . SER B 1 6 ? -0.564 36.238 -0.471 1.00 27.04 492 SER B CA 1
ATOM 1487 C C . SER B 1 6 ? -1.795 35.496 0.039 1.00 22.70 492 SER B C 1
ATOM 1488 O O . SER B 1 6 ? -2.268 35.753 1.142 1.00 20.70 492 SER B O 1
ATOM 1491 N N . GLU B 1 7 ? -2.317 34.578 -0.762 1.00 22.94 493 GLU B N 1
ATOM 1492 C CA . GLU B 1 7 ? -3.427 33.761 -0.307 1.00 24.16 493 GLU B CA 1
ATOM 1493 C C . GLU B 1 7 ? -2.959 32.823 0.811 1.00 22.87 493 GLU B C 1
ATOM 1494 O O . GLU B 1 7 ? -3.612 32.700 1.850 1.00 18.26 493 GLU B O 1
ATOM 1500 N N . ARG B 1 8 ? -1.822 32.169 0.582 1.00 22.93 494 ARG B N 1
ATOM 1501 C CA . ARG B 1 8 ? -1.219 31.300 1.581 1.00 17.67 494 ARG B CA 1
ATOM 1502 C C . ARG B 1 8 ? -0.860 32.059 2.850 1.00 21.55 494 ARG B C 1
ATOM 1503 O O . ARG B 1 8 ? -1.050 31.552 3.946 1.00 19.36 494 ARG B O 1
ATOM 1511 N N . GLU B 1 9 ? -0.315 33.264 2.698 1.00 18.80 495 GLU B N 1
ATOM 1512 C CA . GLU B 1 9 ? -0.021 34.101 3.849 1.00 19.22 495 GLU B CA 1
ATOM 1513 C C . GLU B 1 9 ? -1.254 34.332 4.705 1.00 16.52 495 GLU B C 1
ATOM 1514 O O . GLU B 1 9 ? -1.197 34.235 5.926 1.00 17.22 495 GLU B O 1
ATOM 1520 N N . LEU B 1 10 ? -2.368 34.653 4.057 1.00 16.79 496 LEU B N 1
ATOM 1521 C CA . LEU B 1 10 ? -3.591 34.955 4.789 1.00 18.98 496 LEU B CA 1
ATOM 1522 C C . LEU B 1 10 ? -4.117 33.719 5.512 1.00 12.94 496 LEU B C 1
ATOM 1523 O O . LEU B 1 10 ? -4.462 33.790 6.678 1.00 15.54 496 LEU B O 1
ATOM 1528 N N . ILE B 1 11 ? -4.185 32.593 4.805 1.00 14.73 497 ILE B N 1
ATOM 1529 C CA A ILE B 1 11 ? -4.603 31.338 5.421 0.85 17.04 497 ILE B CA 1
ATOM 1530 C CA B ILE B 1 11 ? -4.592 31.333 5.421 0.15 17.09 497 ILE B CA 1
ATOM 1531 C C . ILE B 1 11 ? -3.756 31.048 6.657 1.00 17.30 497 ILE B C 1
ATOM 1532 O O . ILE B 1 11 ? -4.293 30.705 7.730 1.00 17.02 497 ILE B O 1
ATOM 1541 N N . ALA B 1 12 ? -2.442 31.187 6.513 1.00 16.24 498 ALA B N 1
ATOM 1542 C CA . ALA B 1 12 ? -1.523 30.917 7.619 1.00 15.88 498 ALA B CA 1
ATOM 1543 C C . ALA B 1 12 ? -1.771 31.859 8.786 1.00 14.27 498 ALA B C 1
ATOM 1544 O O . ALA B 1 12 ? -1.905 31.434 9.927 1.00 14.59 498 ALA B O 1
ATOM 1546 N N . ALA B 1 13 ? -1.876 33.151 8.486 1.00 16.32 499 ALA B N 1
ATOM 1547 C CA . ALA B 1 13 ? -2.123 34.143 9.525 1.00 13.14 499 ALA B CA 1
ATOM 1548 C C . ALA B 1 13 ? -3.426 33.874 10.278 1.00 15.42 499 ALA B C 1
ATOM 1549 O O . ALA B 1 13 ? -3.472 33.989 11.505 1.00 16.44 499 ALA B O 1
ATOM 1551 N N . GLU B 1 14 ? -4.484 33.514 9.548 1.00 16.43 500 GLU B N 1
ATOM 1552 C CA . GLU B 1 14 ? -5.771 33.224 10.167 1.00 16.11 500 GLU B CA 1
ATOM 1553 C C . GLU B 1 14 ? -5.705 31.971 11.043 1.00 14.80 500 GLU B C 1
ATOM 1554 O O . GLU B 1 14 ? -6.259 31.945 12.127 1.00 15.86 500 GLU B O 1
ATOM 1560 N N . ALA B 1 15 ? -5.004 30.950 10.574 1.00 15.32 501 ALA B N 1
ATOM 1561 C CA . ALA B 1 15 ? -4.867 29.713 11.333 1.00 19.24 501 ALA B CA 1
ATOM 1562 C C . ALA B 1 15 ? -4.087 29.945 12.619 1.00 19.01 501 ALA B C 1
ATOM 1563 O O . ALA B 1 15 ? -4.464 29.451 13.674 1.00 18.77 501 ALA B O 1
ATOM 1565 N N . GLN B 1 16 ? -3.009 30.715 12.528 1.00 17.91 502 GLN B N 1
ATOM 1566 C CA . GLN B 1 16 ? -2.180 30.987 13.694 1.00 16.00 502 GLN B CA 1
ATOM 1567 C C . GLN B 1 16 ? -2.926 31.835 14.718 1.00 24.23 502 GLN B C 1
ATOM 1568 O O . GLN B 1 16 ? -2.813 31.629 15.930 1.00 22.65 502 GLN B O 1
ATOM 1574 N N . ARG B 1 17 ? -3.696 32.800 14.245 1.00 16.50 503 ARG B N 1
ATOM 1575 C CA A ARG B 1 17 ? -4.447 33.630 15.177 0.52 20.94 503 ARG B CA 1
ATOM 1576 C CA C ARG B 1 17 ? -4.462 33.638 15.157 0.48 20.93 503 ARG B CA 1
ATOM 1577 C C . ARG B 1 17 ? -5.471 32.805 15.949 1.00 18.90 503 ARG B C 1
ATOM 1578 O O . ARG B 1 17 ? -5.673 33.015 17.149 1.00 22.73 503 ARG B O 1
ATOM 1593 N N . GLU B 1 18 ? -6.108 31.854 15.275 1.00 16.07 504 GLU B N 1
ATOM 1594 C CA . GLU B 1 18 ? -7.073 30.990 15.951 1.00 24.42 504 GLU B CA 1
ATOM 1595 C C . GLU B 1 18 ? -6.464 30.101 17.060 1.00 28.88 504 GLU B C 1
ATOM 1596 O O . GLU B 1 18 ? -7.146 29.786 18.041 1.00 32.17 504 GLU B O 1
ATOM 1602 N N . VAL B 1 19 ? -5.200 29.693 16.901 1.00 31.74 505 VAL B N 1
ATOM 1603 C CA . VAL B 1 19 ? -4.490 28.915 17.925 1.00 27.81 505 VAL B CA 1
ATOM 1604 C C . VAL B 1 19 ? -4.114 29.753 19.137 1.00 37.85 505 VAL B C 1
ATOM 1605 O O . VAL B 1 19 ? -4.230 29.318 20.285 1.00 38.94 505 VAL B O 1
ATOM 1609 N N . ARG B 1 20 ? -3.623 30.952 18.875 1.00 27.49 506 ARG B N 1
ATOM 1610 C CA . ARG B 1 20 ? -3.152 31.812 19.942 1.00 36.30 506 ARG B CA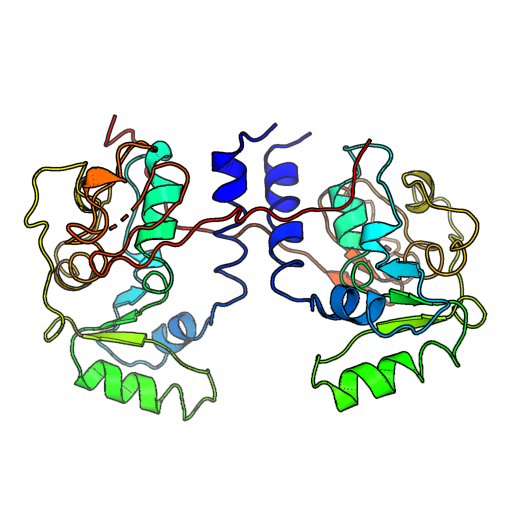 1
ATOM 1611 C C . ARG B 1 20 ? -4.354 32.474 20.597 1.00 43.78 506 ARG B C 1
ATOM 1612 O O . ARG B 1 20 ? -4.212 33.317 21.484 1.00 47.67 506 ARG B O 1
ATOM 1620 N N . GLY B 1 21 ? -5.540 32.064 20.154 1.00 40.50 507 GLY B N 1
ATOM 1621 C CA . GLY B 1 21 ? -6.783 32.687 20.569 1.00 38.68 507 GLY B CA 1
ATOM 1622 C C . GLY B 1 21 ? -7.478 32.007 21.730 1.00 36.62 507 GLY B C 1
ATOM 1623 O O . GLY B 1 21 ? -7.069 30.940 22.194 1.00 40.32 507 GLY B O 1
ATOM 1624 N N . ASN B 1 22 ? -8.555 32.632 22.189 1.00 36.63 508 ASN B N 1
ATOM 1625 C CA . ASN B 1 22 ? -9.239 32.221 23.405 1.00 36.03 508 ASN B CA 1
ATOM 1626 C C . ASN B 1 22 ? -10.746 32.341 23.220 1.00 47.50 508 ASN B C 1
ATOM 1627 O O . ASN B 1 22 ? -11.272 33.443 23.078 1.00 54.78 508 ASN B O 1
ATOM 1632 N N . ARG B 1 23 ? -11.443 31.211 23.226 1.00 44.55 509 ARG B N 1
ATOM 1633 C CA . ARG B 1 23 ? -12.890 31.219 23.002 1.00 54.25 509 ARG B CA 1
ATOM 1634 C C . ARG B 1 23 ? -13.719 31.761 24.169 1.00 47.22 509 ARG B C 1
ATOM 1635 O O . ARG B 1 23 ? -14.907 31.456 24.279 1.00 52.93 509 ARG B O 1
ATOM 1643 N N . ALA B 1 24 ? -13.102 32.561 25.031 1.00 45.44 510 ALA B N 1
ATOM 1644 C CA . ALA B 1 24 ? -13.806 33.125 26.178 1.00 44.08 510 ALA B CA 1
ATOM 1645 C C . ALA B 1 24 ? -14.903 34.111 25.761 1.00 37.37 510 ALA B C 1
ATOM 1646 O O . ALA B 1 24 ? -15.950 34.185 26.397 1.00 37.88 510 ALA B O 1
ATOM 1648 N N . ALA B 1 25 ? -14.663 34.877 24.702 1.00 41.00 511 ALA B N 1
ATOM 1649 C CA . ALA B 1 25 ? -15.663 35.838 24.252 1.00 39.32 511 ALA B CA 1
ATOM 1650 C C . ALA B 1 25 ? -17.013 35.153 24.053 1.00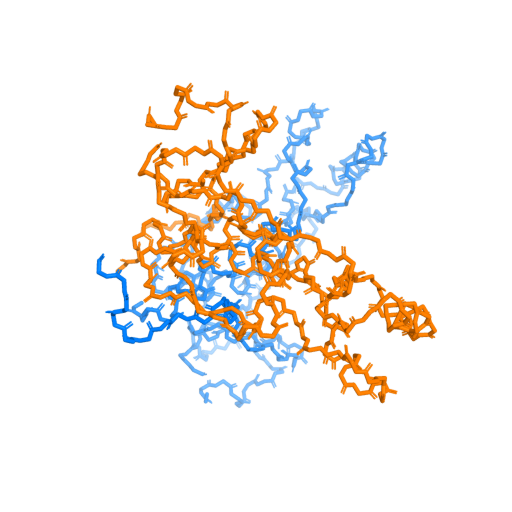 35.45 511 ALA B C 1
ATOM 1651 O O . ALA B 1 25 ? -18.047 35.658 24.494 1.00 44.89 511 ALA B O 1
ATOM 1653 N N . GLU B 1 26 ? -16.986 33.992 23.404 1.00 37.53 512 GLU B N 1
ATOM 1654 C CA . GLU B 1 26 ? -18.186 33.207 23.127 1.00 44.29 512 GLU B CA 1
ATOM 1655 C C . GLU B 1 26 ? -18.965 32.843 24.394 1.00 45.11 512 GLU B C 1
ATOM 1656 O O . GLU B 1 26 ? -20.195 32.884 24.404 1.00 47.92 512 GLU B O 1
ATOM 1662 N N . GLU B 1 27 ? -18.247 32.478 25.453 1.00 40.88 513 GLU B N 1
ATOM 1663 C CA . GLU B 1 27 ? -18.883 32.156 26.732 1.00 48.27 513 GLU B CA 1
ATOM 1664 C C . GLU B 1 27 ? -19.473 33.396 27.406 1.00 46.20 513 GLU B C 1
ATOM 1665 O O . GLU B 1 27 ? -20.533 33.320 28.032 1.00 47.59 513 GLU B O 1
ATOM 1671 N N . LEU B 1 28 ? -18.787 34.532 27.279 1.00 44.43 514 LEU B N 1
ATOM 1672 C CA . LEU B 1 28 ? -19.280 35.788 27.842 1.00 37.42 514 LEU B CA 1
ATOM 1673 C C . LEU B 1 28 ? -20.650 36.145 27.275 1.00 46.13 514 LEU B C 1
ATOM 1674 O O . LEU B 1 28 ? -21.487 36.728 27.967 1.00 48.75 514 LEU B O 1
ATOM 1679 N N . LYS B 1 29 ? -20.870 35.794 26.013 1.00 46.03 515 LYS B N 1
ATOM 1680 C CA . LYS B 1 29 ? -22.143 36.061 25.355 1.00 45.78 515 LYS B CA 1
ATOM 1681 C C . LYS B 1 29 ? -23.300 35.347 26.045 1.00 55.95 515 LYS B C 1
ATOM 1682 O O . LYS B 1 29 ? -24.445 35.444 25.605 1.00 58.75 515 LYS B O 1
ATOM 1688 N N . ARG B 1 30 ? -23.004 34.630 27.123 1.00 51.53 516 ARG B N 1
ATOM 1689 C CA . ARG B 1 30 ? -24.053 33.969 27.890 1.00 54.18 516 ARG B CA 1
ATOM 1690 C C . ARG B 1 30 ? -23.809 34.041 29.394 1.00 56.23 516 ARG B C 1
ATOM 1691 O O . ARG B 1 30 ? -24.380 33.269 30.169 1.00 60.95 516 ARG B O 1
ATOM 1699 N N . SER B 1 31 ? -22.957 34.976 29.799 1.00 41.11 517 SER B N 1
ATOM 1700 C CA . SER B 1 31 ? -22.814 35.309 31.205 1.00 41.84 517 SER B CA 1
ATOM 1701 C C . SER B 1 31 ? -24.110 35.977 31.651 1.00 53.05 517 SER B C 1
ATOM 1702 O O . SER B 1 31 ? -24.434 36.016 32.841 1.00 53.17 517 SER B O 1
ATOM 1705 N N . GLY B 1 32 ? -24.852 36.493 30.674 1.00 48.13 518 GLY B N 1
ATOM 1706 C CA . GLY B 1 32 ? -26.032 37.290 30.942 1.00 47.18 518 GLY B CA 1
ATOM 1707 C C . GLY B 1 32 ? -25.667 38.756 31.020 1.00 45.62 518 GLY B C 1
ATOM 1708 O O . GLY B 1 32 ? -26.537 39.623 31.066 1.00 44.70 518 GLY B O 1
ATOM 1709 N N . ILE B 1 33 ? -24.366 39.031 31.028 1.00 36.12 519 ILE B N 1
ATOM 1710 C CA . ILE B 1 33 ? -23.862 40.396 31.137 1.00 32.95 519 ILE B CA 1
ATOM 1711 C C . ILE B 1 33 ? -24.215 41.224 29.905 1.00 33.18 519 ILE B C 1
ATOM 1712 O O . ILE B 1 33 ? -23.900 40.848 28.778 1.00 37.42 519 ILE B O 1
ATOM 1717 N N . GLY B 1 34 ? -24.889 42.347 30.121 1.00 36.44 520 GLY B N 1
ATOM 1718 C CA . GLY B 1 34 ? -25.323 43.178 29.014 1.00 39.68 520 GLY B CA 1
ATOM 1719 C C . GLY B 1 34 ? -24.229 44.100 28.510 1.00 33.88 520 GLY B C 1
ATOM 1720 O O . GLY B 1 34 ? -23.256 44.372 29.213 1.00 36.68 520 GLY B O 1
ATOM 1721 N N . GLY B 1 35 ? -24.383 44.576 27.280 1.00 33.19 521 GLY B N 1
ATOM 1722 C CA . GLY B 1 35 ? -23.473 45.566 26.738 1.00 36.15 521 GLY B CA 1
ATOM 1723 C C . GLY B 1 35 ? -22.242 44.980 26.074 1.00 31.06 521 GLY B C 1
ATOM 1724 O O . GLY B 1 35 ? -21.235 45.667 25.924 1.00 28.43 521 GLY B O 1
ATOM 1725 N N . ILE B 1 36 ? -22.326 43.713 25.691 1.00 30.30 522 ILE B N 1
ATOM 1726 C CA . ILE B 1 36 ? -21.224 43.042 24.999 1.00 35.80 522 ILE B CA 1
ATOM 1727 C C . ILE B 1 36 ? -21.569 42.794 23.540 1.00 32.56 522 ILE B C 1
ATOM 1728 O O . ILE B 1 36 ? -22.448 41.985 23.237 1.00 34.42 522 ILE B O 1
ATOM 1733 N N . TYR B 1 37 ? -20.864 43.487 22.645 1.00 29.48 523 TYR B N 1
ATOM 1734 C CA . TYR B 1 37 ? -21.154 43.442 21.209 1.00 32.31 523 TYR B CA 1
ATOM 1735 C C . TYR B 1 37 ? -20.483 42.259 20.494 1.00 30.31 523 TYR B C 1
ATOM 1736 O O . TYR B 1 37 ? -21.064 41.647 19.591 1.00 30.81 523 TYR B O 1
ATOM 1745 N N . GLY B 1 38 ? -19.262 41.924 20.904 1.00 26.28 524 GLY B N 1
ATOM 1746 C CA . GLY B 1 38 ? -18.516 40.872 20.237 1.00 28.93 524 GLY B CA 1
ATOM 1747 C C . GLY B 1 38 ? -17.080 41.288 19.970 1.00 23.52 524 GLY B C 1
ATOM 1748 O O . GLY B 1 38 ? -16.665 42.367 20.390 1.00 27.60 524 GLY B O 1
ATOM 1749 N N . THR B 1 39 ? -16.321 40.421 19.299 1.00 25.68 525 THR B N 1
ATOM 1750 C CA . THR B 1 39 ? -14.941 40.727 18.924 1.00 23.15 525 THR B CA 1
ATOM 1751 C C . THR B 1 39 ? -14.918 41.596 17.677 1.00 22.23 525 THR B C 1
ATOM 1752 O O . THR B 1 39 ? -15.849 41.566 16.878 1.00 21.23 525 THR B O 1
ATOM 1756 N N . LEU B 1 40 ? -13.841 42.341 17.490 1.00 19.07 526 LEU B N 1
ATOM 1757 C CA . LEU B 1 40 ? -13.684 43.094 16.251 1.00 21.47 526 LEU B CA 1
ATOM 1758 C C . LEU B 1 40 ? -13.711 42.166 15.057 1.00 23.96 526 LEU B C 1
ATOM 1759 O O . LEU B 1 40 ? -14.262 42.505 14.015 1.00 24.38 526 LEU B O 1
ATOM 1764 N N . ALA B 1 41 ? -13.121 40.982 15.215 1.00 23.11 527 ALA B N 1
ATOM 1765 C CA . ALA B 1 41 ? -13.089 40.000 14.142 1.00 24.73 527 ALA B CA 1
ATOM 1766 C C . ALA B 1 41 ? -14.484 39.640 13.650 1.00 26.91 527 ALA B C 1
ATOM 1767 O O . ALA B 1 41 ? -14.667 39.276 12.490 1.00 29.30 527 ALA B O 1
ATOM 1769 N N . GLU B 1 42 ? -15.472 39.725 14.532 1.00 22.36 528 GLU B N 1
ATOM 1770 C CA . GLU B 1 42 ? -16.835 39.355 14.156 1.00 24.77 528 GLU B CA 1
ATOM 1771 C C . GLU B 1 42 ? -17.599 40.558 13.609 1.00 25.42 528 GLU B C 1
ATOM 1772 O O . GLU B 1 42 ? -18.611 40.405 12.934 1.00 30.43 528 GLU B O 1
ATOM 1778 N N . LEU B 1 43 ? -17.096 41.750 13.896 1.00 24.41 529 LEU B N 1
ATOM 1779 C CA . LEU B 1 43 ? -17.860 42.971 13.648 1.00 25.68 529 LEU B CA 1
ATOM 1780 C C . LEU B 1 43 ? -17.371 43.766 12.448 1.00 25.42 529 LEU B C 1
ATOM 1781 O O . LEU B 1 43 ? -18.037 44.704 12.002 1.00 27.53 529 LEU B O 1
ATOM 1786 N N . ILE B 1 44 ? -16.197 43.416 11.941 1.00 22.50 530 ILE B N 1
ATOM 1787 C CA . ILE B 1 44 ? -15.645 44.108 10.781 1.00 23.33 530 ILE B CA 1
ATOM 1788 C C . ILE B 1 44 ? -15.651 43.181 9.570 1.00 26.86 530 ILE B C 1
ATOM 1789 O O . ILE B 1 44 ? -15.180 42.048 9.651 1.00 31.83 530 ILE B O 1
ATOM 1794 N N . LYS B 1 45 ? -16.179 43.658 8.445 1.00 24.20 531 LYS B N 1
ATOM 1795 C CA . LYS B 1 45 ? -16.080 42.905 7.199 1.00 23.73 531 LYS B CA 1
ATOM 1796 C C . LYS B 1 45 ? -15.143 43.615 6.217 1.00 22.00 531 LYS B C 1
ATOM 1797 O O . LYS B 1 45 ? -15.131 44.849 6.136 1.00 21.89 531 LYS B O 1
ATOM 1803 N N . VAL B 1 46 ? -14.340 42.850 5.486 1.00 19.45 532 VAL B N 1
ATOM 1804 C CA . VAL B 1 46 ? -13.414 43.454 4.525 1.00 19.97 532 VAL B CA 1
ATOM 1805 C C . VAL B 1 46 ? -14.090 43.621 3.158 1.00 24.60 532 VAL B C 1
ATOM 1806 O O . VAL B 1 46 ? -14.760 42.717 2.676 1.00 23.25 532 VAL B O 1
ATOM 1810 N N . LYS B 1 47 ? -13.924 44.788 2.534 1.00 23.15 533 LYS B N 1
ATOM 1811 C CA . LYS B 1 47 ? -14.647 45.060 1.293 1.00 24.18 533 LYS B CA 1
ATOM 1812 C C . LYS B 1 47 ? -14.112 44.339 0.070 1.00 28.05 533 LYS B C 1
ATOM 1813 O O . LYS B 1 47 ? -14.841 44.141 -0.893 1.00 26.91 533 LYS B O 1
ATOM 1819 N N . ASP B 1 48 ? -12.838 43.969 0.094 1.00 20.83 534 ASP B N 1
ATOM 1820 C CA . ASP B 1 48 ? -12.247 43.272 -1.039 1.00 23.85 534 ASP B CA 1
ATOM 1821 C C . ASP B 1 48 ? -11.167 42.313 -0.572 1.00 25.33 534 ASP B C 1
ATOM 1822 O O . ASP B 1 48 ? -10.364 42.649 0.297 1.00 25.40 534 ASP B O 1
ATOM 1827 N N . GLU B 1 49 ? -11.156 41.116 -1.152 1.00 22.84 535 GLU B N 1
ATOM 1828 C CA . GLU B 1 49 ? -10.153 40.108 -0.810 1.00 26.49 535 GLU B CA 1
ATOM 1829 C C . GLU B 1 49 ? -8.725 40.645 -0.933 1.00 24.70 535 GLU B C 1
ATOM 1830 O O . GLU B 1 49 ? -7.819 40.214 -0.214 1.00 24.30 535 GLU B O 1
ATOM 1836 N N . ALA B 1 50 ? -8.522 41.588 -1.848 1.00 24.63 536 ALA B N 1
ATOM 1837 C CA . ALA B 1 50 ? -7.192 42.140 -2.075 1.00 28.02 536 ALA B CA 1
ATOM 1838 C C . ALA B 1 50 ? -6.617 42.798 -0.823 1.00 22.69 536 ALA B C 1
ATOM 1839 O O . ALA B 1 50 ? -5.401 42.897 -0.678 1.00 24.90 536 ALA B O 1
ATOM 1841 N N . TYR B 1 51 ? -7.494 43.238 0.081 1.00 22.69 537 TYR B N 1
ATOM 1842 C CA . TYR B 1 51 ? -7.075 43.899 1.325 1.00 20.52 537 TYR B CA 1
ATOM 1843 C C . TYR B 1 51 ? -7.202 43.024 2.564 1.00 19.38 537 TYR B C 1
ATOM 1844 O O . TYR B 1 51 ? -6.946 43.490 3.671 1.00 20.80 537 TYR B O 1
ATOM 1853 N N . ALA B 1 52 ? -7.597 41.766 2.386 1.00 19.10 538 ALA B N 1
ATOM 1854 C CA . ALA B 1 52 ? -7.867 40.907 3.535 1.00 21.69 538 ALA B CA 1
ATOM 1855 C C . ALA B 1 52 ? -6.612 40.696 4.374 1.00 19.08 538 ALA B C 1
ATOM 1856 O O . ALA B 1 52 ? -6.664 40.780 5.603 1.00 20.78 538 ALA B O 1
ATOM 1858 N N . LEU B 1 53 ? -5.481 40.432 3.719 1.00 16.95 539 LEU B N 1
ATOM 1859 C CA . LEU B 1 53 ? -4.243 40.228 4.463 1.00 18.86 539 LEU B CA 1
ATOM 1860 C C . LEU B 1 53 ? -3.802 41.519 5.146 1.00 20.07 539 LEU B C 1
ATOM 1861 O O . LEU B 1 53 ? -3.338 41.510 6.292 1.00 17.25 539 LEU B O 1
ATOM 1866 N N . ALA B 1 54 ? -3.964 42.637 4.447 1.00 20.11 540 ALA B N 1
ATOM 1867 C CA . ALA B 1 54 ? -3.610 43.920 5.039 1.00 18.53 540 ALA B CA 1
ATOM 1868 C C . ALA B 1 54 ? -4.396 44.195 6.323 1.00 14.54 540 ALA B C 1
ATOM 1869 O O . ALA B 1 54 ? -3.825 44.645 7.315 1.00 15.89 540 ALA B O 1
ATOM 1871 N N . ILE B 1 55 ? -5.697 43.910 6.306 1.00 16.73 541 ILE B N 1
ATOM 1872 C CA . ILE B 1 55 ? -6.547 44.196 7.461 1.00 16.54 541 ILE B CA 1
ATOM 1873 C C . ILE B 1 55 ? -6.236 43.214 8.602 1.00 18.49 541 ILE B C 1
ATOM 1874 O O . ILE B 1 55 ? -6.123 43.604 9.765 1.00 17.44 541 ILE B O 1
ATOM 1879 N N . GLU B 1 56 ? -6.058 41.944 8.250 1.00 18.29 542 GLU B N 1
ATOM 1880 C CA . GLU B 1 56 ? -5.646 40.937 9.234 1.00 19.68 542 GLU B CA 1
ATOM 1881 C C . GLU B 1 56 ? -4.388 41.403 9.966 1.00 17.92 542 GLU B C 1
ATOM 1882 O O . GLU B 1 56 ? -4.335 41.417 11.199 1.00 20.90 542 GLU B O 1
ATOM 1888 N N . VAL B 1 57 ? -3.379 41.817 9.208 1.00 16.12 543 VAL B N 1
ATOM 1889 C CA . VAL B 1 57 ? -2.137 42.299 9.798 1.00 17.73 543 VAL B CA 1
ATOM 1890 C C . VAL B 1 57 ? -2.302 43.625 10.563 1.00 19.38 543 VAL B C 1
ATOM 1891 O O . VAL B 1 57 ? -1.768 43.799 11.665 1.00 18.51 543 VAL B O 1
ATOM 1895 N N . ALA B 1 58 ? -3.041 44.571 9.992 1.00 15.80 544 ALA B N 1
ATOM 1896 C CA . ALA B 1 58 ? -3.235 45.846 10.678 1.00 17.32 544 ALA B CA 1
ATOM 1897 C C . ALA B 1 58 ? -3.986 45.726 12.014 1.00 17.20 544 ALA B C 1
ATOM 1898 O O . ALA B 1 58 ? -3.715 46.480 12.963 1.00 18.47 544 ALA B O 1
ATOM 1900 N N . LEU B 1 59 ? -4.937 44.799 12.082 1.00 19.64 545 LEU B N 1
ATOM 1901 C CA . LEU B 1 59 ? -5.644 44.525 13.334 1.00 19.84 545 LEU B CA 1
ATOM 1902 C C . LEU B 1 59 ? -4.759 43.797 14.332 1.00 20.25 545 LEU B C 1
ATOM 1903 O O . LEU B 1 59 ? -4.734 44.126 15.521 1.00 20.85 545 LEU B O 1
ATOM 1908 N N . GLY B 1 60 ? -4.027 42.806 13.843 1.00 23.06 546 GLY B N 1
ATOM 1909 C CA . GLY B 1 60 ? -3.285 41.927 14.727 1.00 22.50 546 GLY B CA 1
ATOM 1910 C C . GLY B 1 60 ? -4.183 41.412 15.841 1.00 21.16 546 GLY B C 1
ATOM 1911 O O . GLY B 1 60 ? -5.287 40.916 15.591 1.00 20.79 546 GLY B O 1
ATOM 1912 N N . ASN B 1 61 ? -3.700 41.545 17.070 1.00 23.07 547 ASN B N 1
ATOM 1913 C CA . ASN B 1 61 ? -4.392 41.034 18.256 1.00 29.28 547 ASN B CA 1
ATOM 1914 C C . ASN B 1 61 ? -5.687 41.769 18.575 1.00 29.76 547 ASN B C 1
ATOM 1915 O O . ASN B 1 61 ? -6.527 41.262 19.321 1.00 23.15 547 ASN B O 1
ATOM 1920 N N . ARG B 1 62 ? -5.847 42.969 18.028 1.00 29.14 548 ARG B N 1
ATOM 1921 C CA A ARG B 1 62 ? -7.069 43.740 18.227 0.69 20.42 548 ARG B CA 1
ATOM 1922 C CA B ARG B 1 62 ? -7.071 43.718 18.267 0.31 20.52 548 ARG B CA 1
ATOM 1923 C C . ARG B 1 62 ? -8.270 43.000 17.659 1.00 19.53 548 ARG B C 1
ATOM 1924 O O . ARG B 1 62 ? -9.394 43.208 18.084 1.00 19.82 548 ARG B O 1
ATOM 1939 N N . ALA B 1 63 ? -8.031 42.136 16.681 1.00 17.81 549 ALA B N 1
ATOM 1940 C CA . ALA B 1 63 ? -9.120 41.347 16.129 1.00 25.28 549 ALA B CA 1
ATOM 1941 C C . ALA B 1 63 ? -9.800 40.545 17.245 1.00 17.89 549 ALA B C 1
ATOM 1942 O O . ALA B 1 63 ? -10.998 40.257 17.180 1.00 20.90 549 ALA B O 1
ATOM 1944 N N . ASP B 1 64 ? -9.039 40.216 18.282 1.00 20.72 550 ASP B N 1
ATOM 1945 C CA . ASP B 1 64 ? -9.568 39.376 19.356 1.00 20.34 550 ASP B CA 1
ATOM 1946 C C . ASP B 1 64 ? -10.146 40.196 20.507 1.00 22.87 550 ASP B C 1
ATOM 1947 O O . ASP B 1 64 ? -10.680 39.628 21.472 1.00 22.84 550 ASP B O 1
ATOM 1952 N N . ASN B 1 65 ? -10.042 41.524 20.417 1.00 17.05 551 ASN B N 1
ATOM 1953 C CA . ASN B 1 65 ? -10.536 42.419 21.475 1.00 17.78 551 ASN B CA 1
ATOM 1954 C C . ASN B 1 65 ? -12.054 42.398 21.469 1.00 20.31 551 ASN B C 1
ATOM 1955 O O . ASN B 1 65 ? -12.662 42.304 20.409 1.00 19.26 551 ASN B O 1
ATOM 1960 N N . VAL B 1 66 ? -12.655 42.501 22.652 1.00 19.12 552 VAL B N 1
ATOM 1961 C CA . VAL B 1 66 ? -14.108 42.483 22.784 1.00 20.28 552 VAL B CA 1
ATOM 1962 C C . VAL B 1 66 ? -14.689 43.877 23.000 1.00 17.50 552 VAL B C 1
ATOM 1963 O O . VAL B 1 66 ? -14.323 44.590 23.940 1.00 19.35 552 VAL B O 1
ATOM 1967 N N . VAL B 1 67 ? -15.567 44.284 22.089 1.00 20.21 553 VAL B N 1
ATOM 1968 C CA . VAL B 1 67 ? -16.193 45.606 22.166 1.00 21.90 553 VAL B CA 1
ATOM 1969 C C . VAL B 1 67 ? -17.343 45.566 23.167 1.00 20.75 553 VAL B C 1
ATOM 1970 O O . VAL B 1 67 ? -18.219 44.709 23.056 1.00 23.78 553 VAL B O 1
ATOM 1974 N N . VAL B 1 68 ? -17.328 46.484 24.131 1.00 27.48 554 VAL B N 1
ATOM 1975 C CA . VAL B 1 68 ? -18.381 46.573 25.142 1.00 26.60 554 VAL B CA 1
ATOM 1976 C C . VAL B 1 68 ? -18.865 48.017 25.312 1.00 27.35 554 VAL B C 1
ATOM 1977 O O . VAL B 1 68 ? -18.190 48.961 24.896 1.00 23.93 554 VAL B O 1
ATOM 1981 N N . GLU B 1 69 ? -20.024 48.185 25.942 1.00 30.54 555 GLU B N 1
ATOM 1982 C CA . GLU B 1 69 ? -20.625 49.509 26.103 1.00 31.13 555 GLU B CA 1
ATOM 1983 C C . GLU B 1 69 ? -19.763 50.475 26.923 1.00 26.11 555 GLU B C 1
ATOM 1984 O O . GLU B 1 69 ? -19.564 51.626 26.524 1.00 30.20 555 GLU B O 1
ATOM 1990 N N . ASP B 1 70 ? -19.251 50.016 28.064 1.00 23.59 556 ASP B N 1
ATOM 1991 C CA . ASP B 1 70 ? -18.443 50.878 28.917 1.00 28.71 556 ASP B CA 1
ATOM 1992 C C . ASP B 1 70 ? -17.517 50.106 29.852 1.00 24.18 556 ASP B C 1
ATOM 1993 O O . ASP B 1 70 ? -17.474 48.878 29.819 1.00 26.81 556 ASP B O 1
ATOM 1998 N N . GLU B 1 71 ? -16.776 50.834 30.678 1.00 24.81 557 GLU B N 1
ATOM 1999 C CA . GLU B 1 71 ? -15.759 50.218 31.527 1.00 32.25 557 GLU B CA 1
ATOM 2000 C C . GLU B 1 71 ? -16.366 49.368 32.639 1.00 34.20 557 GLU B C 1
ATOM 2001 O O . GLU B 1 71 ? -15.702 48.486 33.184 1.00 33.52 557 GLU B O 1
ATOM 2007 N N . LEU B 1 72 ? -17.622 49.639 32.981 1.00 32.59 558 LEU B N 1
ATOM 2008 C CA . LEU B 1 72 ? -18.314 48.838 33.984 1.00 36.20 558 LEU B CA 1
ATOM 2009 C C . LEU B 1 72 ? -18.626 47.452 33.430 1.00 29.54 558 LEU B C 1
ATOM 2010 O O . LEU B 1 72 ? -18.557 46.451 34.149 1.00 34.79 558 LEU B O 1
ATOM 2015 N N . VAL B 1 73 ? -18.973 47.390 32.148 1.00 29.32 559 VAL B N 1
ATOM 2016 C CA . VAL B 1 73 ? -19.196 46.106 31.502 1.00 25.38 559 VAL B CA 1
ATOM 2017 C C . VAL B 1 73 ? -17.889 45.318 31.502 1.00 28.86 559 VAL B C 1
ATOM 2018 O O . VAL B 1 73 ? -17.872 44.130 31.810 1.00 29.39 559 VAL B O 1
ATOM 2022 N N . ALA B 1 74 ? -16.800 45.998 31.155 1.00 26.64 560 ALA B N 1
ATOM 2023 C CA . ALA B 1 74 ? -15.487 45.357 31.090 1.00 20.57 560 ALA B CA 1
ATOM 2024 C C . ALA B 1 74 ? -15.131 44.759 32.451 1.00 27.68 560 ALA B C 1
ATOM 2025 O O . ALA B 1 74 ? -14.704 43.610 32.534 1.00 26.69 560 ALA B O 1
ATOM 2027 N N . GLU B 1 75 ? -15.320 45.537 33.515 1.00 27.44 561 GLU B N 1
ATOM 2028 C CA . GLU B 1 75 ? -15.028 45.056 34.866 1.00 28.83 561 GLU B CA 1
ATOM 2029 C C . GLU B 1 75 ? -15.900 43.854 35.284 1.00 33.35 561 GLU B C 1
ATOM 2030 O O . GLU B 1 75 ? -15.383 42.886 35.861 1.00 30.12 561 GLU B O 1
ATOM 2036 N N . LYS B 1 76 ? -17.200 43.884 34.982 1.00 27.08 562 LYS B N 1
ATOM 2037 C CA . LYS B 1 76 ? -18.041 42.704 35.239 1.00 33.04 562 LYS B CA 1
ATOM 2038 C C . LYS B 1 76 ? -17.541 41.478 34.462 1.00 30.18 562 LYS B C 1
ATOM 2039 O O . LYS B 1 76 ? -17.491 40.351 34.985 1.00 29.63 562 LYS B O 1
ATOM 2045 N N . ALA B 1 77 ? -17.171 41.699 33.207 1.00 26.07 563 ALA B N 1
ATOM 2046 C CA . ALA B 1 77 ? -16.711 40.614 32.339 1.00 21.92 563 ALA B CA 1
ATOM 2047 C C . ALA B 1 77 ? -15.417 39.966 32.852 1.00 22.67 563 ALA B C 1
ATOM 2048 O O . ALA B 1 77 ? -15.253 38.751 32.788 1.00 24.47 563 ALA B O 1
ATOM 2050 N N . ILE B 1 78 ? -14.512 40.795 33.354 1.00 26.65 564 ILE B N 1
ATOM 2051 C CA . ILE B 1 78 ? -13.233 40.331 33.872 1.00 26.92 564 ILE B CA 1
ATOM 2052 C C . ILE B 1 78 ? -13.464 39.506 35.139 1.00 28.59 564 ILE B C 1
ATOM 2053 O O . ILE B 1 78 ? -12.852 38.461 35.335 1.00 23.16 564 ILE B O 1
ATOM 2058 N N . LYS B 1 79 ? -14.368 39.972 35.994 1.00 25.95 565 LYS B N 1
ATOM 2059 C CA . LYS B 1 79 ? -14.705 39.211 37.193 1.00 28.67 565 LYS B CA 1
ATOM 2060 C C . LYS B 1 79 ? -15.196 37.812 36.800 1.00 26.15 565 LYS B C 1
ATOM 2061 O O . LYS B 1 79 ? -14.806 36.808 37.395 1.00 29.04 565 LYS B O 1
ATOM 2067 N N . TYR B 1 80 ? -16.037 37.754 35.772 1.00 24.46 566 TYR B N 1
ATOM 2068 C CA . TYR B 1 80 ? -16.592 36.508 35.282 1.00 24.94 566 TYR B CA 1
ATOM 2069 C C . TYR B 1 80 ? -15.498 35.592 34.722 1.00 26.57 566 TYR B C 1
ATOM 2070 O O . TYR B 1 80 ? -15.461 34.392 35.014 1.00 26.33 566 TYR B O 1
ATOM 2079 N N . LEU B 1 81 ? -14.600 36.164 33.923 1.00 23.24 567 LEU B N 1
ATOM 2080 C CA A LEU B 1 81 ? -13.479 35.407 33.377 0.32 20.96 567 LEU B CA 1
ATOM 2081 C CA B LEU B 1 81 ? -13.468 35.417 33.379 0.68 20.85 567 LEU B CA 1
ATOM 2082 C C . LEU B 1 81 ? -12.666 34.741 34.481 1.00 21.94 567 LEU B C 1
ATOM 2083 O O . LEU B 1 81 ? -12.286 33.577 34.362 1.00 22.41 567 LEU B O 1
ATOM 2092 N N . LYS B 1 82 ? -12.400 35.476 35.551 1.00 21.35 568 LYS B N 1
ATOM 2093 C CA . LYS B 1 82 ? -11.596 34.930 36.640 1.00 25.66 568 LYS B CA 1
ATOM 2094 C C . LYS B 1 82 ? -12.370 33.839 37.358 1.00 25.15 568 LYS B C 1
ATOM 2095 O O . LYS B 1 82 ? -11.830 32.777 37.663 1.00 23.20 568 LYS B O 1
ATOM 2101 N N . GLU B 1 83 ? -13.641 34.122 37.624 1.00 23.41 569 GLU B N 1
ATOM 2102 C CA . GLU B 1 83 ? -14.502 33.194 38.353 1.00 33.49 569 GLU B CA 1
ATOM 2103 C C . GLU B 1 83 ? -14.624 31.847 37.646 1.00 29.59 569 GLU B C 1
ATOM 2104 O O . GLU B 1 83 ? -14.649 30.800 38.298 1.00 31.58 569 GLU B O 1
ATOM 2110 N N . HIS B 1 84 ? -14.698 31.865 36.318 1.00 24.41 570 HIS B N 1
ATOM 2111 C CA . HIS B 1 84 ? -14.870 30.634 35.553 1.00 25.87 570 HIS B CA 1
ATOM 2112 C C . HIS B 1 84 ? -13.577 30.114 34.918 1.00 21.41 570 HIS B C 1
ATOM 2113 O O . HIS B 1 84 ? -13.610 29.190 34.114 1.00 26.58 570 HIS B O 1
ATOM 2120 N N . LYS B 1 85 ? -12.454 30.723 35.282 1.00 26.60 571 LYS B N 1
ATOM 2121 C CA . LYS B 1 85 ? -11.138 30.284 34.812 1.00 23.43 571 LYS B CA 1
ATOM 2122 C C . LYS B 1 85 ? -11.078 30.191 33.290 1.00 25.12 571 LYS B C 1
ATOM 2123 O O . LYS B 1 85 ? -10.611 29.209 32.728 1.00 24.96 571 LYS B O 1
ATOM 2129 N N . LEU B 1 86 ? -11.532 31.259 32.635 1.00 22.27 572 LEU B N 1
ATOM 2130 C CA . LEU B 1 86 ? -11.683 31.280 31.189 1.00 24.83 572 LEU B CA 1
ATOM 2131 C C . LEU B 1 86 ? -10.549 32.033 30.497 1.00 25.99 572 LEU B C 1
ATOM 2132 O O . LEU B 1 86 ? -10.615 32.294 29.303 1.00 24.20 572 LEU B O 1
ATOM 2137 N N . GLY B 1 87 ? -9.512 32.387 31.244 1.00 24.73 573 GLY B N 1
ATOM 2138 C CA . GLY B 1 87 ? -8.393 33.100 30.646 1.00 24.35 573 GLY B CA 1
ATOM 2139 C C . GLY B 1 87 ? -8.587 34.608 30.577 1.00 20.93 573 GLY B C 1
ATOM 2140 O O . GLY B 1 87 ? -9.319 35.194 31.369 1.00 22.00 573 GLY B O 1
ATOM 2141 N N . ARG B 1 88 ? -7.920 35.240 29.619 1.00 19.13 574 ARG B N 1
ATOM 2142 C CA . ARG B 1 88 ? -7.873 36.697 29.568 1.00 18.09 574 ARG B CA 1
ATOM 2143 C C . ARG B 1 88 ? -8.472 37.237 28.286 1.00 16.53 574 ARG B C 1
ATOM 2144 O O . ARG B 1 88 ? -8.367 36.619 27.239 1.00 20.03 574 ARG B O 1
ATOM 2152 N N . LEU B 1 89 ? -9.076 38.412 28.383 1.00 21.72 575 LEU B N 1
ATOM 2153 C CA . LEU B 1 89 ? -9.541 39.133 27.197 1.00 26.28 575 LEU B CA 1
ATOM 2154 C C . LEU B 1 89 ? -9.223 40.605 27.304 1.00 22.58 575 LEU B C 1
ATOM 2155 O O . LEU B 1 89 ? -9.091 41.145 28.395 1.00 18.30 575 LEU B O 1
ATOM 2160 N N . THR B 1 90 ? -9.115 41.266 26.156 1.00 21.58 576 THR B N 1
ATOM 2161 C CA . THR B 1 90 ? -8.952 42.713 26.138 1.00 21.28 576 THR B CA 1
ATOM 2162 C C . THR B 1 90 ? -10.278 43.318 25.707 1.00 16.13 576 THR B C 1
ATOM 2163 O O . THR B 1 90 ? -10.879 42.891 24.721 1.00 19.71 576 THR B O 1
ATOM 2167 N N . PHE B 1 91 ? -10.739 44.282 26.491 1.00 20.85 577 PHE B N 1
ATOM 2168 C CA . PHE B 1 91 ? -12.023 44.918 26.251 1.00 22.03 577 PHE B CA 1
ATOM 2169 C C . PHE B 1 91 ? -11.873 46.347 25.790 1.00 19.27 577 PHE B C 1
ATOM 2170 O O . PHE B 1 91 ? -11.029 47.083 26.290 1.00 21.24 577 PHE B O 1
ATOM 2178 N N . LEU B 1 92 ? -12.750 46.736 24.869 1.00 22.35 578 LEU B N 1
ATOM 2179 C CA . LEU B 1 92 ? -12.765 48.072 24.305 1.00 24.58 578 LEU B CA 1
ATOM 2180 C C . LEU B 1 92 ? -14.074 48.756 24.685 1.00 17.44 578 LEU B C 1
ATOM 2181 O O . LEU B 1 92 ? -15.094 48.535 24.039 1.00 23.75 578 LEU B O 1
ATOM 2186 N N . PRO B 1 93 ? -14.047 49.563 25.752 1.00 21.47 579 PRO B N 1
ATOM 2187 C CA . PRO B 1 93 ? -15.251 50.269 26.217 1.00 21.55 579 PRO B CA 1
ATOM 2188 C C . PRO B 1 93 ? -15.561 51.493 25.335 1.00 20.79 579 PRO B C 1
ATOM 2189 O O . PRO B 1 93 ? -14.767 52.434 25.262 1.00 25.69 579 PRO B O 1
ATOM 2193 N N . LEU B 1 94 ? -16.709 51.464 24.674 1.00 23.85 580 LEU B N 1
ATOM 2194 C CA . LEU B 1 94 ? -17.052 52.498 23.698 1.00 30.01 580 LEU B CA 1
ATOM 2195 C C . LEU B 1 94 ? -17.104 53.910 24.277 1.00 29.68 580 LEU B C 1
ATOM 2196 O O . LEU B 1 94 ? -16.855 54.889 23.568 1.00 26.99 580 LEU B O 1
ATOM 2201 N N . ASN B 1 95 ? -17.414 54.037 25.562 1.00 29.74 581 ASN B N 1
ATOM 2202 C CA . ASN B 1 95 ? -17.503 55.372 26.147 1.00 28.72 581 ASN B CA 1
ATOM 2203 C C . ASN B 1 95 ? -16.119 55.924 26.471 1.00 29.92 581 ASN B C 1
ATOM 2204 O O . ASN B 1 95 ? -15.982 57.069 26.879 1.00 30.21 581 ASN B O 1
ATOM 2209 N N . LYS B 1 96 ? -15.087 55.100 26.281 1.00 27.60 582 LYS B N 1
ATOM 2210 C CA . LYS B 1 96 ? -13.738 55.480 26.682 1.00 22.71 582 LYS B CA 1
ATOM 2211 C C . LYS B 1 96 ? -12.758 55.493 25.504 1.00 24.70 582 LYS B C 1
ATOM 2212 O O . LYS B 1 96 ? -11.873 56.341 25.434 1.00 31.39 582 LYS B O 1
ATOM 2218 N N . ILE B 1 97 ? -12.904 54.540 24.595 1.00 32.43 583 ILE B N 1
ATOM 2219 C CA . ILE B 1 97 ? -11.917 54.344 23.540 1.00 36.72 583 ILE B CA 1
ATOM 2220 C C . ILE B 1 97 ? -12.044 55.444 22.505 1.00 29.12 583 ILE B C 1
ATOM 2221 O O . ILE B 1 97 ? -13.134 55.700 22.005 1.00 30.92 583 ILE B O 1
ATOM 2226 N N . LYS B 1 98 ? -10.944 56.122 22.200 1.00 37.39 584 LYS B N 1
ATOM 2227 C CA . LYS B 1 98 ? -11.009 57.232 21.258 1.00 45.09 584 LYS B CA 1
ATOM 2228 C C . LYS B 1 98 ? -10.545 56.812 19.872 1.00 35.59 584 LYS B C 1
ATOM 2229 O O . LYS B 1 98 ? -9.554 56.101 19.725 1.00 36.32 584 LYS B O 1
ATOM 2235 N N . PRO B 1 99 ? -11.286 57.238 18.849 1.00 34.52 585 PRO B N 1
ATOM 2236 C CA . PRO B 1 99 ? -10.908 56.972 17.465 1.00 29.86 585 PRO B CA 1
ATOM 2237 C C . PRO B 1 99 ? -9.580 57.632 17.155 1.00 35.27 585 PRO B C 1
ATOM 2238 O O . PRO B 1 99 ? -9.309 58.725 17.647 1.00 31.50 585 PRO B O 1
ATOM 2242 N N . LYS B 1 100 ? -8.755 56.958 16.365 1.00 29.56 586 LYS B N 1
ATOM 2243 C CA . LYS B 1 100 ? -7.535 57.549 15.837 1.00 25.95 586 LYS B CA 1
ATOM 2244 C C . LYS B 1 100 ? -7.807 58.075 14.434 1.00 27.15 586 LYS B C 1
ATOM 2245 O O . LYS B 1 100 ? -8.814 57.721 13.812 1.00 27.01 586 LYS B O 1
ATOM 2251 N N . HIS B 1 101 ? -6.896 58.909 13.944 1.00 29.09 587 HIS B N 1
ATOM 2252 C CA . HIS B 1 101 ? -7.016 59.522 12.628 1.00 28.64 587 HIS B CA 1
ATOM 2253 C C . HIS B 1 101 ? -5.692 59.420 11.901 1.00 27.21 587 HIS B C 1
ATOM 2254 O O . HIS B 1 101 ? -4.644 59.296 12.523 1.00 34.95 587 HIS B O 1
ATOM 2261 N N . VAL B 1 102 ? -5.736 59.488 10.577 1.00 33.54 588 VAL B N 1
ATOM 2262 C CA . VAL B 1 102 ? -4.511 59.489 9.791 1.00 33.33 588 VAL B CA 1
ATOM 2263 C C . VAL B 1 102 ? -4.097 60.930 9.518 1.00 44.83 588 VAL B C 1
ATOM 2264 O O . VAL B 1 102 ? -4.729 61.629 8.727 1.00 50.53 588 VAL B O 1
ATOM 2268 N N . ASP B 1 103 ? -3.049 61.381 10.202 1.00 45.96 589 ASP B N 1
ATOM 2269 C CA . ASP B 1 103 ? -2.554 62.744 10.037 1.00 53.43 589 ASP B CA 1
ATOM 2270 C C . ASP B 1 103 ? -1.669 62.880 8.797 1.00 60.39 589 ASP B C 1
ATOM 2271 O O . ASP B 1 103 ? -0.916 63.849 8.663 1.00 65.82 589 ASP B O 1
ATOM 2276 N N . SER B 1 104 ? -1.774 61.910 7.891 1.00 48.17 590 SER B N 1
ATOM 2277 C CA . SER B 1 104 ? -0.960 61.901 6.681 1.00 51.03 590 SER B CA 1
ATOM 2278 C C . SER B 1 104 ? -1.792 61.624 5.436 1.00 56.71 590 SER B C 1
ATOM 2279 O O . SER B 1 104 ? -2.902 61.088 5.519 1.00 49.81 590 SER B O 1
ATOM 2282 N N . SER B 1 105 ? -1.240 61.978 4.279 1.00 44.01 591 SER B N 1
ATOM 2283 C CA . SER B 1 105 ? -1.928 61.765 3.013 1.00 43.48 591 SER B CA 1
ATOM 2284 C C . SER B 1 105 ? -1.417 60.507 2.304 1.00 46.27 591 SER B C 1
ATOM 2285 O O . SER B 1 105 ? -2.000 60.064 1.313 1.00 43.67 591 SER B O 1
ATOM 2288 N N . VAL B 1 106 ? -0.336 59.927 2.816 1.00 33.99 592 VAL B N 1
ATOM 2289 C CA . VAL B 1 106 ? 0.227 58.731 2.197 1.00 37.55 592 VAL B CA 1
ATOM 2290 C C . VAL B 1 106 ? -0.700 57.527 2.338 1.00 38.60 592 VAL B C 1
ATOM 2291 O O . VAL B 1 106 ? -1.361 57.348 3.364 1.00 36.54 592 VAL B O 1
ATOM 2295 N N . GLY B 1 107 ? -0.753 56.718 1.285 1.00 28.96 593 GLY B N 1
ATOM 2296 C CA . GLY B 1 107 ? -1.452 55.448 1.315 1.00 31.75 593 GLY B CA 1
ATOM 2297 C C . GLY B 1 107 ? -2.957 55.542 1.438 1.00 30.09 593 GLY B C 1
ATOM 2298 O O . GLY B 1 107 ? -3.531 56.636 1.502 1.00 31.65 593 GLY B O 1
ATOM 2299 N N . LEU B 1 108 ? -3.591 54.375 1.490 1.00 22.78 594 LEU B N 1
ATOM 2300 C CA . LEU B 1 108 ? -5.038 54.258 1.529 1.00 22.53 594 LEU B CA 1
ATOM 2301 C C . LEU B 1 108 ? -5.477 53.902 2.945 1.00 24.14 594 LEU B C 1
ATOM 2302 O O . LEU B 1 108 ? -5.120 52.833 3.449 1.00 24.83 594 LEU B O 1
ATOM 2307 N N . PRO B 1 109 ? -6.253 54.786 3.596 1.00 24.64 595 PRO B N 1
ATOM 2308 C CA . PRO B 1 109 ? -6.746 54.508 4.952 1.00 20.01 595 PRO B CA 1
ATOM 2309 C C . PRO B 1 109 ? -7.391 53.128 5.073 1.00 20.84 595 PRO B C 1
ATOM 2310 O O . PRO B 1 109 ? -8.267 52.757 4.278 1.00 18.45 595 PRO B O 1
ATOM 2314 N N . ALA B 1 110 ? -6.952 52.371 6.072 1.00 22.82 596 ALA B N 1
ATOM 2315 C CA . ALA B 1 110 ? -7.519 51.052 6.283 1.00 23.07 596 ALA B CA 1
ATOM 2316 C C . ALA B 1 110 ? -9.035 51.118 6.460 1.00 20.40 596 ALA B C 1
ATOM 2317 O O . ALA B 1 110 ? -9.752 50.218 6.054 1.00 19.39 596 ALA B O 1
ATOM 2319 N N . VAL B 1 111 ? -9.538 52.182 7.068 1.00 21.81 597 VAL B N 1
ATOM 2320 C CA . VAL B 1 111 ? -10.965 52.235 7.334 1.00 20.37 597 VAL B CA 1
ATOM 2321 C C . VAL B 1 111 ? -11.785 52.305 6.045 1.00 18.39 597 VAL B C 1
ATOM 2322 O O . VAL B 1 111 ? -12.957 51.958 6.037 1.00 22.78 597 VAL B O 1
ATOM 2326 N N . ASP B 1 112 ? -11.154 52.731 4.956 1.00 23.67 598 ASP B N 1
ATOM 2327 C CA . ASP B 1 112 ? -11.838 52.839 3.676 1.00 21.79 598 ASP B CA 1
ATOM 2328 C C . ASP B 1 112 ? -12.135 51.480 3.046 1.00 29.33 598 ASP B C 1
A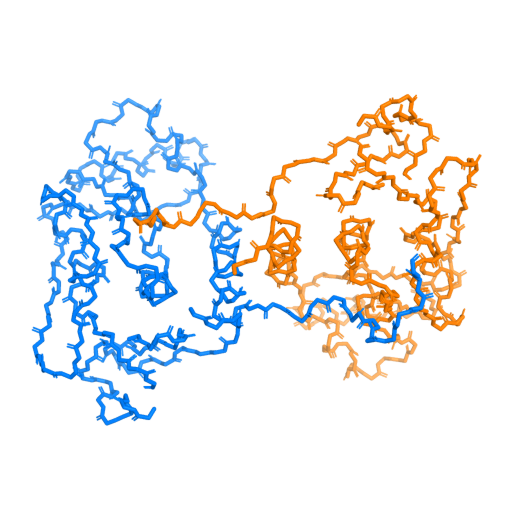TOM 2329 O O . ASP B 1 112 ? -12.957 51.392 2.134 1.00 26.44 598 ASP B O 1
ATOM 2334 N N . VAL B 1 113 ? -11.474 50.421 3.512 1.00 21.30 599 VAL B N 1
ATOM 2335 C CA . VAL B 1 113 ? -11.680 49.104 2.889 1.00 21.48 599 VAL B CA 1
ATOM 2336 C C . VAL B 1 113 ? -12.432 48.094 3.762 1.00 24.71 599 VAL B C 1
ATOM 2337 O O . VAL B 1 113 ? -12.419 46.901 3.485 1.00 22.48 599 VAL B O 1
ATOM 2341 N N . ILE B 1 114 ? -13.109 48.582 4.795 1.00 20.97 600 ILE B N 1
ATOM 2342 C CA . ILE B 1 114 ? -13.897 47.726 5.666 1.00 22.23 600 ILE B CA 1
ATOM 2343 C C . ILE B 1 114 ? -15.289 48.293 5.912 1.00 24.74 600 ILE B C 1
ATOM 2344 O O . ILE B 1 114 ? -15.535 49.486 5.717 1.00 27.34 600 ILE B O 1
ATOM 2349 N N . GLU B 1 115 ? -16.191 47.419 6.338 1.00 19.47 601 GLU B N 1
ATOM 2350 C CA . GLU B 1 115 ? -17.553 47.766 6.697 1.00 24.88 601 GLU B CA 1
ATOM 2351 C C . GLU B 1 115 ? -17.767 47.413 8.154 1.00 30.87 601 GLU B C 1
ATOM 2352 O O . GLU B 1 115 ? -17.304 46.369 8.620 1.00 25.29 601 GLU B O 1
ATOM 2358 N N . TYR B 1 116 ? -18.486 48.273 8.866 1.00 25.70 602 TYR B N 1
ATOM 2359 C CA . TYR B 1 116 ? -18.791 48.039 10.268 1.00 24.52 602 TYR B CA 1
ATOM 2360 C C . TYR B 1 116 ? -19.969 48.926 10.652 1.00 32.62 602 TYR B C 1
ATOM 2361 O O . TYR B 1 116 ? -20.224 49.924 9.987 1.00 24.42 602 TYR B O 1
ATOM 2370 N N . ASP B 1 117 ? -20.675 48.561 11.718 1.00 34.97 603 ASP B N 1
ATOM 2371 C CA . ASP B 1 117 ? -21.807 49.348 12.208 1.00 30.99 603 ASP B CA 1
ATOM 2372 C C . ASP B 1 117 ? -21.318 50.609 12.914 1.00 30.75 603 ASP B C 1
ATOM 2373 O O . ASP B 1 117 ? -20.397 50.552 13.724 1.00 23.45 603 ASP B O 1
ATOM 2378 N N . GLN B 1 118 ? -21.926 51.758 12.607 1.00 26.87 604 GLN B N 1
ATOM 2379 C CA . GLN B 1 118 ? -21.439 53.018 13.154 1.00 26.83 604 GLN B CA 1
ATOM 2380 C C . GLN B 1 118 ? -21.438 53.008 14.671 1.00 22.54 604 GLN B C 1
ATOM 2381 O O . GLN B 1 118 ? -20.677 53.746 15.295 1.00 22.98 604 GLN B O 1
ATOM 2387 N N . LYS B 1 119 ? -22.285 52.165 15.262 1.00 24.68 605 LYS B N 1
ATOM 2388 C CA . LYS B 1 119 ? -22.355 52.068 16.719 1.00 21.92 605 LYS B CA 1
ATOM 2389 C C . LYS B 1 119 ? -21.021 51.678 17.346 1.00 30.40 605 LYS B C 1
ATOM 2390 O O . LYS B 1 119 ? -20.724 52.075 18.474 1.00 28.95 605 LYS B O 1
ATOM 2396 N N . ILE B 1 120 ? -20.213 50.907 16.618 1.00 25.78 606 ILE B N 1
ATOM 2397 C CA . ILE B 1 120 ? -18.898 50.523 17.133 1.00 26.30 606 ILE B CA 1
ATOM 2398 C C . ILE B 1 120 ? -17.753 51.297 16.483 1.00 29.67 606 ILE B C 1
ATOM 2399 O O . ILE B 1 120 ? -16.598 50.897 16.557 1.00 22.82 606 ILE B O 1
ATOM 2404 N N . GLU B 1 121 ? -18.072 52.434 15.878 1.00 21.89 607 GLU B N 1
ATOM 2405 C CA . GLU B 1 121 ? -17.065 53.254 15.212 1.00 21.06 607 GLU B CA 1
ATOM 2406 C C . GLU B 1 121 ? -15.841 53.557 16.069 1.00 19.26 607 GLU B C 1
ATOM 2407 O O . GLU B 1 121 ? -14.718 53.467 15.594 1.00 24.59 607 GLU B O 1
ATOM 2413 N N . ASN B 1 122 ? -16.050 53.940 17.323 1.00 18.22 608 ASN B N 1
ATOM 2414 C CA . ASN B 1 122 ? -14.935 54.330 18.169 1.00 19.70 608 ASN B CA 1
ATOM 2415 C C . ASN B 1 122 ? -13.913 53.191 18.326 1.00 17.72 608 ASN B C 1
ATOM 2416 O O . ASN B 1 122 ? -12.712 53.446 18.379 1.00 19.79 608 ASN B O 1
ATOM 2421 N N . ALA B 1 123 ? -14.409 51.959 18.412 1.00 23.39 609 ALA B N 1
ATOM 2422 C CA . ALA B 1 123 ? -13.549 50.768 18.554 1.00 21.01 609 ALA B CA 1
ATOM 2423 C C . ALA B 1 123 ? -12.782 50.471 17.266 1.00 23.09 609 ALA B C 1
ATOM 2424 O O . ALA B 1 123 ? -11.567 50.243 17.280 1.00 22.83 609 ALA B O 1
ATOM 2426 N N . VAL B 1 124 ? -13.495 50.506 16.151 1.00 18.06 610 VAL B N 1
ATOM 2427 C CA . VAL B 1 124 ? -12.889 50.260 14.851 1.00 20.85 610 VAL B CA 1
ATOM 2428 C C . VAL B 1 124 ? -11.809 51.298 14.542 1.00 25.58 610 VAL B C 1
ATOM 2429 O O . VAL B 1 124 ? -10.706 50.959 14.117 1.00 19.02 610 VAL B O 1
ATOM 2433 N N . LYS B 1 125 ? -12.110 52.574 14.766 1.00 20.63 611 LYS B N 1
ATOM 2434 C CA A LYS B 1 125 ? -11.144 53.631 14.484 0.25 19.29 611 LYS B CA 1
ATOM 2435 C CA B LYS B 1 125 ? -11.138 53.618 14.475 0.75 19.21 611 LYS B CA 1
ATOM 2436 C C . LYS B 1 125 ? -10.002 53.658 15.499 1.00 19.60 611 LYS B C 1
ATOM 2437 O O . LYS B 1 125 ? -8.895 54.081 15.196 1.00 24.31 611 LYS B O 1
ATOM 2448 N N . PHE B 1 126 ? -10.266 53.198 16.715 1.00 20.58 612 PHE B N 1
ATOM 2449 C CA . PHE B 1 126 ? -9.179 53.032 17.664 1.00 22.62 612 PHE B CA 1
ATOM 2450 C C . PHE B 1 126 ? -8.183 52.018 17.089 1.00 23.46 612 PHE B C 1
ATOM 2451 O O . PHE B 1 126 ? -6.966 52.212 17.147 1.00 24.67 612 PHE B O 1
ATOM 2459 N N . ALA B 1 127 ? -8.714 50.936 16.532 1.00 18.11 613 ALA B N 1
ATOM 2460 C CA . ALA B 1 127 ? -7.872 49.844 16.050 1.00 23.94 613 ALA B CA 1
ATOM 2461 C C . ALA B 1 127 ? -7.212 50.165 14.719 1.00 23.01 613 ALA B C 1
ATOM 2462 O O . ALA B 1 127 ? -6.065 49.792 14.492 1.00 21.85 613 ALA B O 1
ATOM 2464 N N . LEU B 1 128 ? -7.935 50.858 13.843 1.00 19.30 614 LEU B N 1
ATOM 2465 C CA . LEU B 1 128 ? -7.510 50.981 12.458 1.00 19.63 614 LEU B CA 1
ATOM 2466 C C . LEU B 1 128 ? -7.505 52.414 11.944 1.00 21.74 614 LEU B C 1
ATOM 2467 O O . LEU B 1 128 ? -7.105 52.649 10.808 1.00 22.99 614 LEU B O 1
ATOM 2472 N N . GLY B 1 129 ? -7.940 53.359 12.773 1.00 21.00 615 GLY B N 1
ATOM 2473 C CA . GLY B 1 129 ? -8.112 54.736 12.334 1.00 17.87 615 GLY B CA 1
ATOM 2474 C C . GLY B 1 129 ? -6.876 55.509 11.917 1.00 22.32 615 GLY B C 1
ATOM 2475 O O . GLY B 1 129 ? -6.994 56.523 11.213 1.00 26.85 615 GLY B O 1
ATOM 2476 N N . ASP B 1 130 ? -5.696 55.094 12.367 1.00 20.14 616 ASP B N 1
ATOM 2477 C CA . ASP B 1 130 ? -4.476 55.740 11.904 1.00 22.68 616 ASP B CA 1
ATOM 2478 C C . ASP B 1 130 ? -3.620 54.891 10.964 1.00 17.58 616 ASP B C 1
ATOM 2479 O O . ASP B 1 130 ? -2.471 55.235 10.677 1.00 21.62 616 ASP B O 1
ATOM 2484 N N . THR B 1 131 ? -4.201 53.814 10.439 1.00 17.61 617 THR B N 1
ATOM 2485 C CA . THR B 1 131 ? -3.447 52.905 9.572 1.00 20.70 617 THR B CA 1
ATOM 2486 C C . THR B 1 131 ? -3.774 53.175 8.110 1.00 16.85 617 THR B C 1
ATOM 2487 O O . THR B 1 131 ? -4.935 53.352 7.740 1.00 21.34 617 THR B O 1
ATOM 2491 N N . VAL B 1 132 ? -2.742 53.198 7.281 1.00 16.64 618 VAL B N 1
ATOM 2492 C CA . VAL B 1 132 ? -2.943 53.236 5.850 1.00 21.34 618 VAL B CA 1
ATOM 2493 C C . VAL B 1 132 ? -2.280 52.019 5.235 1.00 19.01 618 VAL B C 1
ATOM 2494 O O . VAL B 1 132 ? -1.342 51.449 5.806 1.00 19.04 618 VAL B O 1
ATOM 2498 N N . ILE B 1 133 ? -2.794 51.644 4.070 1.00 18.94 619 ILE B N 1
ATOM 2499 C CA . ILE B 1 133 ? -2.310 50.514 3.295 1.00 20.35 619 ILE B CA 1
ATOM 2500 C C . ILE B 1 133 ? -1.451 51.028 2.145 1.00 20.31 619 ILE B C 1
ATOM 2501 O O . ILE B 1 133 ? -1.866 51.924 1.394 1.00 22.45 619 ILE B O 1
ATOM 2506 N N . VAL B 1 134 ? -0.263 50.451 2.007 1.00 18.73 620 VAL B N 1
ATOM 2507 C CA . VAL B 1 134 ? 0.640 50.804 0.916 1.00 25.34 620 VAL B CA 1
ATOM 2508 C C . VAL B 1 134 ? 0.983 49.552 0.108 1.00 29.44 620 VAL B C 1
ATOM 2509 O O . VAL B 1 134 ? 0.771 48.425 0.572 1.00 22.92 620 VAL B O 1
ATOM 2513 N N . ASN B 1 135 ? 1.525 49.760 -1.091 1.00 28.63 621 ASN B N 1
ATOM 2514 C CA . ASN B 1 135 ? 1.734 48.671 -2.046 1.00 32.88 621 ASN B CA 1
ATOM 2515 C C . ASN B 1 135 ? 2.969 47.816 -1.778 1.00 35.82 621 ASN B C 1
ATOM 2516 O O . ASN B 1 135 ? 3.017 46.651 -2.173 1.00 35.74 621 ASN B O 1
ATOM 2521 N N . SER B 1 136 ? 3.968 48.381 -1.113 1.00 29.13 622 SER B N 1
ATOM 2522 C CA . SER B 1 136 ? 5.240 47.682 -0.977 1.00 36.77 622 SER B CA 1
ATOM 2523 C C . SER B 1 136 ? 6.146 48.276 0.093 1.00 35.22 622 SER B C 1
ATOM 2524 O O . SER B 1 136 ? 5.929 49.394 0.571 1.00 35.01 622 SER B O 1
ATOM 2535 N N . GLU B 1 138 ? 9.059 49.176 -0.432 1.00 40.67 624 GLU B N 1
ATOM 2536 C CA . GLU B 1 138 ? 9.787 50.254 -1.093 1.00 46.99 624 GLU B CA 1
ATOM 2537 C C . GLU B 1 138 ? 9.094 51.606 -0.920 1.00 47.56 624 GLU B C 1
ATOM 2538 O O . GLU B 1 138 ? 9.751 52.632 -0.730 1.00 49.99 624 GLU B O 1
ATOM 2544 N N . GLU B 1 139 ? 7.767 51.614 -0.976 1.00 40.79 625 GLU B N 1
ATOM 2545 C CA . GLU B 1 139 ? 7.047 52.877 -0.865 1.00 44.00 625 GLU B CA 1
ATOM 2546 C C . GLU B 1 139 ? 6.642 53.211 0.569 1.00 46.63 625 GLU B C 1
ATOM 2547 O O . GLU B 1 139 ? 6.058 54.261 0.826 1.00 46.88 625 GLU B O 1
ATOM 2553 N N . ALA B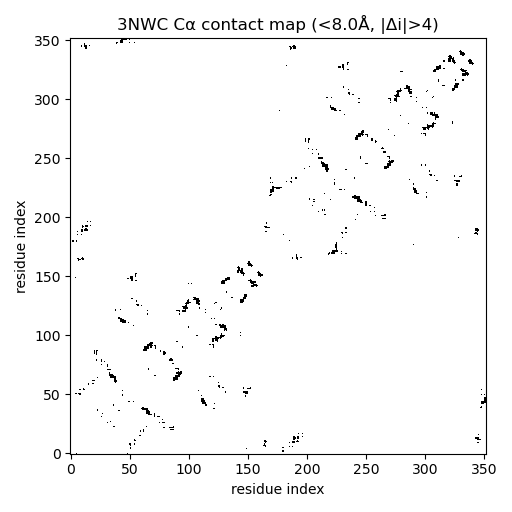 1 140 ? 6.966 52.319 1.500 1.00 35.96 626 ALA B N 1
ATOM 2554 C CA . ALA B 1 140 ? 6.746 52.580 2.916 1.00 33.93 626 ALA B CA 1
ATOM 2555 C C . ALA B 1 140 ? 7.976 53.258 3.505 1.00 36.41 626 ALA B C 1
ATOM 2556 O O . ALA B 1 140 ? 7.883 54.030 4.459 1.00 36.55 626 ALA B O 1
ATOM 2558 N N . ARG B 1 141 ? 9.130 52.963 2.913 1.00 42.90 627 ARG B N 1
ATOM 2559 C CA . ARG B 1 141 ? 10.424 53.323 3.497 1.00 41.69 627 ARG B CA 1
ATOM 2560 C C . ARG B 1 141 ? 10.588 54.796 3.905 1.00 31.82 627 ARG B C 1
ATOM 2561 O O . ARG B 1 141 ? 11.096 55.078 4.989 1.00 35.51 627 ARG B O 1
ATOM 2569 N N . PRO B 1 142 ? 10.169 55.734 3.046 1.00 33.81 628 PRO B N 1
ATOM 2570 C CA . PRO B 1 142 ? 10.367 57.146 3.404 1.00 34.02 628 PRO B CA 1
ATOM 2571 C C . PRO B 1 142 ? 9.609 57.539 4.666 0.00 39.97 628 PRO B C 1
ATOM 2572 O O . PRO B 1 142 ? 10.039 58.434 5.392 1.00 43.30 628 PRO B O 1
ATOM 2576 N N . HIS B 1 143 ? 8.495 56.862 4.923 1.00 41.33 629 HIS B N 1
ATOM 2577 C CA . HIS B 1 143 ? 7.569 57.268 5.975 1.00 38.08 629 HIS B CA 1
ATOM 2578 C C . HIS B 1 143 ? 7.724 56.479 7.275 1.00 37.30 629 HIS B C 1
ATOM 2579 O O . HIS B 1 143 ? 6.932 56.635 8.204 1.00 35.44 629 HIS B O 1
ATOM 2586 N N . ILE B 1 144 ? 8.746 55.631 7.343 1.00 35.39 630 ILE B N 1
ATOM 2587 C CA . ILE B 1 144 ? 8.991 54.851 8.550 1.00 37.64 630 ILE B CA 1
ATOM 2588 C C . ILE B 1 144 ? 9.159 55.749 9.773 1.00 39.99 630 ILE B C 1
ATOM 2589 O O . ILE B 1 144 ? 10.131 56.491 9.884 1.00 38.46 630 ILE B O 1
ATOM 2594 N N . GLY B 1 145 ? 8.201 55.683 10.691 1.00 35.43 631 GLY B N 1
ATOM 2595 C CA . GLY B 1 145 ? 8.264 56.482 11.903 1.00 40.18 631 GLY B CA 1
ATOM 2596 C C . GLY B 1 145 ? 7.421 57.736 11.816 1.00 38.67 631 GLY B C 1
ATOM 2597 O O . GLY B 1 145 ? 7.397 58.549 12.741 1.00 38.16 631 GLY B O 1
ATOM 2598 N N . LYS B 1 146 ? 6.727 57.897 10.698 1.00 38.70 632 LYS B N 1
ATOM 2599 C CA . LYS B 1 146 ? 5.877 59.063 10.499 1.00 31.78 632 LYS B CA 1
ATOM 2600 C C . LYS B 1 146 ? 4.402 58.676 10.406 1.00 40.72 632 LYS B C 1
ATOM 2601 O O . LYS B 1 146 ? 3.519 59.477 10.726 1.00 35.52 632 LYS B O 1
ATOM 2607 N N . VAL B 1 147 ? 4.130 57.446 9.976 1.00 28.49 633 VAL B N 1
ATOM 2608 C CA . VAL B 1 147 ? 2.753 57.014 9.809 1.00 25.45 633 VAL B CA 1
ATOM 2609 C C . VAL B 1 147 ? 2.648 55.502 9.964 1.00 26.84 633 VAL B C 1
ATOM 2610 O O . VAL B 1 147 ? 3.568 54.772 9.613 1.00 24.68 633 VAL B O 1
ATOM 2614 N N . ARG B 1 148 ? 1.531 55.041 10.509 1.00 19.38 634 ARG B N 1
ATOM 2615 C CA . ARG B 1 148 ? 1.311 53.595 10.633 1.00 19.61 634 ARG B CA 1
ATOM 2616 C C . ARG B 1 148 ? 0.843 53.024 9.301 1.00 20.53 634 ARG B C 1
ATOM 2617 O O . ARG B 1 148 ? -0.193 53.417 8.774 1.00 19.77 634 ARG B O 1
ATOM 2633 N N . VAL B 1 150 ? 0.500 49.393 6.634 1.00 15.47 636 VAL B N 1
ATOM 2634 C CA . VAL B 1 150 ? 0.601 47.954 6.400 1.00 17.68 636 VAL B CA 1
ATOM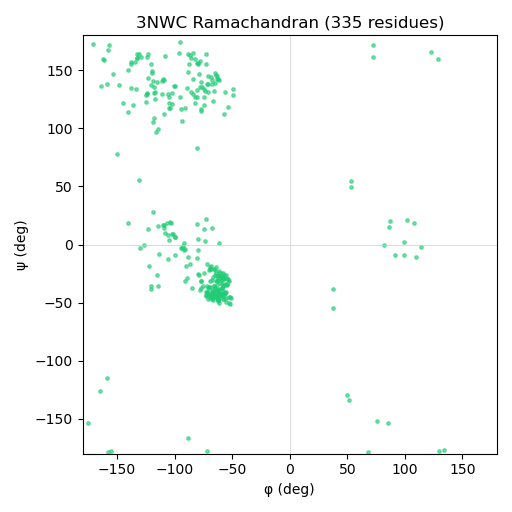 2635 C C . VAL B 1 150 ? 0.737 47.810 4.887 1.00 24.04 636 VAL B C 1
ATOM 2636 O O . VAL B 1 150 ? 0.085 48.538 4.136 1.00 23.36 636 VAL B O 1
ATOM 2640 N N . THR B 1 151 ? 1.616 46.921 4.438 1.00 20.47 637 THR B N 1
ATOM 2641 C CA . THR B 1 151 ? 1.746 46.665 3.012 1.00 27.67 637 THR B CA 1
ATOM 2642 C C . THR B 1 151 ? 0.742 45.589 2.607 1.00 23.38 637 THR B C 1
ATOM 2643 O O . THR B 1 151 ? 0.311 44.797 3.440 1.00 20.06 637 THR B O 1
ATOM 2647 N N . ILE B 1 152 ? 0.352 45.583 1.336 1.00 20.77 638 ILE B N 1
ATOM 2648 C CA . ILE B 1 152 ? -0.575 44.587 0.807 1.00 21.94 638 ILE B CA 1
ATOM 2649 C C . ILE B 1 152 ? -0.088 43.148 1.040 1.00 20.87 638 ILE B C 1
ATOM 2650 O O . ILE B 1 152 ? -0.895 42.223 1.170 1.00 22.70 638 ILE B O 1
ATOM 2655 N N . GLU B 1 153 ? 1.226 42.966 1.110 1.00 19.75 639 GLU B N 1
ATOM 2656 C CA . GLU B 1 153 ? 1.791 41.625 1.294 1.00 24.56 639 GLU B CA 1
ATOM 2657 C C . GLU B 1 153 ? 2.010 41.268 2.766 1.00 23.83 639 GLU B C 1
ATOM 2658 O O . GLU B 1 153 ? 2.532 40.201 3.074 1.00 24.66 639 GLU B O 1
ATOM 2664 N N . GLY B 1 154 ? 1.642 42.178 3.667 1.00 21.12 640 GLY B N 1
ATOM 2665 C CA . GLY B 1 154 ? 1.580 41.858 5.078 1.00 19.22 640 GLY B CA 1
ATOM 2666 C C . GLY B 1 154 ? 2.712 42.316 5.979 1.00 17.66 640 GLY B C 1
ATOM 2667 O O . GLY B 1 154 ? 2.917 41.739 7.044 1.00 20.78 640 GLY B O 1
ATOM 2668 N N . GLU B 1 155 ? 3.468 43.330 5.563 1.00 18.78 641 GLU B N 1
ATOM 2669 C CA . GLU B 1 155 ? 4.462 43.927 6.456 1.00 18.10 641 GLU B CA 1
ATOM 2670 C C . GLU B 1 155 ? 3.759 45.034 7.251 1.00 18.07 641 GLU B C 1
ATOM 2671 O O . GLU B 1 155 ? 2.823 45.653 6.751 1.00 22.35 641 GLU B O 1
ATOM 2677 N N . LEU B 1 156 ? 4.194 45.256 8.484 1.00 20.32 642 LEU B N 1
ATOM 2678 C CA . LEU B 1 156 ? 3.568 46.276 9.326 1.00 21.50 642 LEU B CA 1
ATOM 2679 C C . LEU B 1 156 ? 4.595 47.274 9.800 1.00 22.15 642 LEU B C 1
ATOM 2680 O O . LEU B 1 156 ? 5.630 46.887 10.353 1.00 22.41 642 LEU B O 1
ATOM 2685 N N . TYR B 1 157 ? 4.286 48.561 9.609 1.00 21.87 643 TYR B N 1
ATOM 2686 C CA . TYR B 1 157 ? 5.126 49.650 10.071 1.00 22.56 643 TYR B CA 1
ATOM 2687 C C . TYR B 1 157 ? 4.323 50.464 11.084 1.00 24.33 643 TYR B C 1
ATOM 2688 O O . TYR B 1 157 ? 3.373 51.145 10.714 1.00 26.24 643 TYR B O 1
ATOM 2697 N N . GLU B 1 158 ? 4.680 50.370 12.357 1.00 28.21 644 GLU B N 1
ATOM 2698 C CA A GLU B 1 158 ? 3.990 51.164 13.361 0.54 25.80 644 GLU B CA 1
ATOM 2699 C CA B GLU B 1 158 ? 4.027 51.164 13.399 0.46 25.81 644 GLU B CA 1
ATOM 2700 C C . GLU B 1 158 ? 4.477 52.614 13.283 1.00 30.89 644 GLU B C 1
ATOM 2701 O O . GLU B 1 158 ? 5.553 52.893 12.760 1.00 26.21 644 GLU B O 1
ATOM 2712 N N . ARG B 1 159 ? 3.657 53.545 13.764 1.00 29.11 645 ARG B N 1
ATOM 2713 C CA . ARG B 1 159 ? 4.025 54.956 13.678 1.00 31.82 645 ARG B CA 1
ATOM 2714 C C . ARG B 1 159 ? 5.298 55.210 14.475 1.00 32.73 645 ARG B C 1
ATOM 2715 O O . ARG B 1 159 ? 6.101 56.078 14.133 1.00 34.45 645 ARG B O 1
ATOM 2723 N N . SER B 1 160 ? 5.476 54.422 15.529 1.00 27.15 646 SER B N 1
ATOM 2724 C CA . SER B 1 160 ? 6.640 54.502 16.409 1.00 28.00 646 SER B CA 1
ATOM 2725 C C . SER B 1 160 ? 7.943 54.153 15.707 1.00 33.35 646 SER B C 1
ATOM 2726 O O . SER B 1 160 ? 9.022 54.469 16.205 1.00 32.70 646 SER B O 1
ATOM 2729 N N . GLY B 1 161 ? 7.839 53.464 14.574 1.00 34.23 647 GLY B N 1
ATOM 2730 C CA . GLY B 1 161 ? 9.010 53.004 13.851 1.00 30.20 647 GLY B CA 1
ATOM 2731 C C . GLY B 1 161 ? 9.246 51.500 13.891 1.00 29.15 647 GLY B C 1
ATOM 2732 O O . GLY B 1 161 ? 10.100 50.998 13.156 1.00 28.75 647 GLY B O 1
ATOM 2733 N N . ALA B 1 162 ? 8.512 50.781 14.740 1.00 24.46 648 ALA B N 1
ATOM 2734 C CA . ALA B 1 162 ? 8.661 49.320 14.833 1.00 27.50 648 ALA B CA 1
ATOM 2735 C C . ALA B 1 162 ? 8.240 48.658 13.531 1.00 27.36 648 ALA B C 1
ATOM 2736 O O . ALA B 1 162 ? 7.252 49.061 12.923 1.00 28.92 648 ALA B O 1
ATOM 2738 N N . ILE B 1 163 ? 8.995 47.650 13.104 1.00 23.67 649 ILE B N 1
ATOM 2739 C CA . ILE B 1 163 ? 8.728 47.005 11.825 1.00 24.02 649 ILE B CA 1
ATOM 2740 C C . ILE B 1 163 ? 8.542 45.506 12.004 1.00 18.37 649 ILE B C 1
ATOM 2741 O O . ILE B 1 163 ? 9.363 44.835 12.644 1.00 22.26 649 ILE B O 1
ATOM 2746 N N . THR B 1 164 ? 7.448 44.983 11.462 1.00 19.83 650 THR B N 1
ATOM 2747 C CA . THR B 1 164 ? 7.184 43.551 11.528 1.00 21.85 650 THR B CA 1
ATOM 2748 C C . THR B 1 164 ? 7.129 42.952 10.128 1.00 14.91 650 THR B C 1
ATOM 2749 O O . THR B 1 164 ? 6.446 43.471 9.241 1.00 18.76 650 THR B O 1
ATOM 2753 N N . GLY B 1 165 ? 7.857 41.862 9.931 1.00 17.97 651 GLY B N 1
ATOM 2754 C CA . GLY B 1 165 ? 7.831 41.187 8.648 1.00 19.35 651 GLY B CA 1
ATOM 2755 C C . GLY B 1 165 ? 8.232 39.737 8.778 1.00 17.21 651 GLY B C 1
ATOM 2756 O O . GLY B 1 165 ? 8.692 39.298 9.835 1.00 21.11 651 GLY B O 1
ATOM 2757 N N . GLY B 1 166 ? 8.078 38.993 7.685 1.00 16.97 652 GLY B N 1
ATOM 2758 C CA . GLY B 1 166 ? 8.289 37.555 7.733 1.00 16.39 652 GLY B CA 1
ATOM 2759 C C . GLY B 1 166 ? 7.092 36.841 7.142 1.00 18.01 652 GLY B C 1
ATOM 2760 O O . GLY B 1 166 ? 6.010 37.416 7.035 1.00 23.27 652 GLY B O 1
ATOM 2761 N N . HIS B 1 167 ? 7.292 35.592 6.733 1.00 20.48 653 HIS B N 1
ATOM 2762 C CA . HIS B 1 167 ? 6.198 34.787 6.210 1.00 19.02 653 HIS B CA 1
ATOM 2763 C C . HIS B 1 167 ? 5.337 34.250 7.334 1.00 18.26 653 HIS B C 1
ATOM 2764 O O . HIS B 1 167 ? 5.852 33.776 8.348 1.00 19.09 653 HIS B O 1
ATOM 2771 N N . PHE B 1 168 ? 4.023 34.325 7.160 1.00 14.88 654 PHE B N 1
ATOM 2772 C CA . PHE B 1 168 ? 3.134 33.635 8.079 1.00 19.25 654 PHE B CA 1
ATOM 2773 C C . PHE B 1 168 ? 3.192 32.174 7.724 1.00 19.08 654 PHE B C 1
ATOM 2774 O O . PHE B 1 168 ? 3.130 31.312 8.594 1.00 16.49 654 PHE B O 1
ATOM 2782 N N . ARG B 1 169 ? 3.321 31.895 6.434 1.00 14.82 655 ARG B N 1
ATOM 2783 C CA . ARG B 1 169 ? 3.238 30.498 5.998 1.00 18.13 655 ARG B CA 1
ATOM 2784 C C . ARG B 1 169 ? 4.459 29.735 6.444 1.00 20.50 655 ARG B C 1
ATOM 2785 O O . ARG B 1 169 ? 5.573 30.240 6.389 1.00 19.34 655 ARG B O 1
ATOM 2793 N N . ALA B 1 170 ? 4.227 28.517 6.922 1.00 17.53 656 ALA B N 1
ATOM 2794 C CA . ALA B 1 170 ? 5.288 27.680 7.477 1.00 18.73 656 ALA B CA 1
ATOM 2795 C C . ALA B 1 170 ? 5.997 26.860 6.409 1.00 21.97 656 ALA B C 1
ATOM 2796 O O . ALA B 1 170 ? 5.510 26.708 5.293 1.00 22.73 656 ALA B O 1
ATOM 2798 N N . ARG B 1 171 ? 7.173 26.357 6.761 1.00 19.85 657 ARG B N 1
ATOM 2799 C CA . ARG B 1 171 ? 7.813 25.317 5.995 1.00 26.23 657 ARG B CA 1
ATOM 2800 C C . ARG B 1 171 ? 7.061 24.059 6.388 1.00 20.99 657 ARG B C 1
ATOM 2801 O O . ARG B 1 171 ? 7.061 23.661 7.557 1.00 36.47 657 ARG B O 1
ATOM 2809 N N . GLY B 1 172 ? 6.374 23.470 5.435 1.00 27.35 658 GLY B N 1
ATOM 2810 C CA . GLY B 1 172 ? 5.782 22.175 5.689 1.00 21.19 658 GLY B CA 1
ATOM 2811 C C . GLY B 1 172 ? 6.793 21.104 5.354 1.00 23.55 658 GLY B C 1
ATOM 2812 O O . GLY B 1 172 ? 7.980 21.379 5.169 1.00 19.87 658 GLY B O 1
ATOM 2813 N N . LEU B 1 173 ? 6.323 19.872 5.272 1.00 20.96 659 LEU B N 1
ATOM 2814 C CA . LEU B 1 173 ? 7.180 18.784 4.812 1.00 22.11 659 LEU B CA 1
ATOM 2815 C C . LEU B 1 173 ? 7.584 19.078 3.374 1.00 22.32 659 LEU B C 1
ATOM 2816 O O . LEU B 1 173 ? 6.801 19.652 2.609 1.00 20.11 659 LEU B O 1
ATOM 2821 N N . ALA B 1 174 ? 8.806 18.711 3.005 1.00 18.20 660 ALA B N 1
ATOM 2822 C CA . ALA B 1 174 ? 9.224 18.859 1.624 1.00 21.49 660 ALA B CA 1
ATOM 2823 C C . ALA B 1 174 ? 8.359 17.954 0.769 1.00 22.72 660 ALA B C 1
ATOM 2824 O O . ALA B 1 174 ? 7.945 16.884 1.213 1.00 19.74 660 ALA B O 1
ATOM 2826 N N . VAL B 1 175 ? 8.061 18.398 -0.445 1.00 23.36 661 VAL B N 1
ATOM 2827 C CA . VAL B 1 175 ? 7.246 17.608 -1.346 1.00 24.36 661 VAL B CA 1
ATOM 2828 C C . VAL B 1 175 ? 7.888 17.589 -2.718 1.00 33.64 661 VAL B C 1
ATOM 2829 O O . VAL B 1 175 ? 8.321 18.630 -3.222 1.00 29.73 661 VAL B O 1
ATOM 2833 N N . ASP B 1 176 ? 7.957 16.404 -3.318 1.00 25.62 662 ASP B N 1
ATOM 2834 C CA . ASP B 1 176 ? 8.570 16.278 -4.634 1.00 37.96 662 ASP B CA 1
ATOM 2835 C C . ASP B 1 176 ? 7.700 16.900 -5.726 1.00 37.21 662 ASP B C 1
ATOM 2836 O O . ASP B 1 176 ? 6.563 16.475 -5.946 1.00 35.18 662 ASP B O 1
#

Nearest PDB structures (foldseek):
  3nwc-assembly1_A  TM=9.913E-01  e=7.430E-33  Pyrococcus furiosus
  4rsj-assembly1_A  TM=8.996E-01  e=7.175E-26  Pyrococcus furiosus DSM 3638
  4rsj-assembly2_D  TM=8.834E-01  e=3.721E-26  Pyrococcus furiosus DSM 3638
  4rsj-assembly2_C  TM=8.960E-01  e=9.912E-25  Pyrococcus furiosus DSM 3638
  4rsj-assembly1_B  TM=8.888E-01  e=6.685E-25  Pyrococcus furiosus DSM 3638

GO terms:
  GO:0005515 protein binding (F, IPI)

Solvent-accessible surface area: 19088 Å² total

InterPro domains:
  IPR003395 RecF/RecN/SMC, N-terminal [PF02463] (3-1150)
  IPR010935 SMCs flexible hinge [PF06470] (521-627)
  IPR010935 SMCs flexible hinge [SM00968] (520-630)
  IPR011890 Structural maintenance of chromosomes protein, prokaryotic [MF_01894] (2-1159)
  IPR011890 Structural maintenance of chromosomes protein, prokaryotic [TIGR02168] (3-1157)
  IPR011890 Structural maintenance of chromosomes protein, prokaryotic [TIGR02169] (3-1157)
  IPR024704 Structural maintenance of chromosomes protein [PIRSF005719] (3-1161)
  IPR027417 P-loop containing nucleoside triphosphate hydrolase [G3DSA:3.40.50.300] (2-241)
  IPR027417 P-loop containing nucleoside triphosphate hydrolase [G3DSA:3.40.50.300] (979-1165)
  IPR027417 P-loop containing nucleoside triphosphate hydrolase [SSF52540] (1-1166)
  IPR036277 SMCs flexible hinge superfamily [SSF75553] (481-673)

Radius of gyration: 23.75 Å; Cα contacts (8 Å, |Δi|>4): 707; chains: 2; bounding box: 54×68×45 Å

Sequence (352 aa):
ELESSERELIIAAEAQRREVRGNRAAEELKRSGIGGIYGTLAELIKVKDEAYALAIEVALGNNRRADNVVVEDELVAEEKAIKYLKEHKLGRLTFLPLNKIKPKHVDSSVGLPAVDVIEYDQKIEENAVKKFALGDTVIVNSEEARPHIGKVRVTIEGELYERSGAITGGHFRARGLAVDTTKLRLELESSERELIIAAEAQRREVRGNRAAEELKRSGIGGIYGTLAELIKVKDEAYALAIEVALGNRRADNVVVEDELVAEKAIKYLLKEHKLGRLTFLPLNKIKPKHVDSSVGLPAVDVIEYDQKIENAVKKFALGDTVIVNSEEARPHIGKVRVTIEGELYEERSGAITGGHFRARGLAVD

Foldseek 3Di:
DDPQLVLLLVLLVVVLVVPAFPVQVVLVVVPQPFWDAFLLVFKAFQDPLQSQVVSQLLPNSRRAIEGQAVVSVVVSVVVCVVVVRDDHHYAHQVPQAFDAADDVLAAQRVVGMDGDPSSVSSVRSRRHQAGEDAAVSPVVQQLCGWAYSSGWTRHVNRDTDDDGSRDPDDDDDPDPPDD/DDDQLVLLLVLLVVVCVVVAFCLQVVLVPVPQPFWDGFLLVFKAFQDPLCSLVVSLLQPCSSQATEGQAVVSVVVSVVVCVVVVRDDHHYDHQVPQAADAAPDDPAAQPVVGMDGDVSCVSSVRSRGHQAHEDADVSCVVCQLPGWAYSSGWTGHVNRDTDDDGSRDDDDDDD